Protein AF-A0A7Y5YBS0-F1 (afdb_monomer_lite)

Secondary structure (DSSP, 8-state):
---PPPEEE-GGGTSS-SSS--HHHHHHHHHHHHTSTTEEEEEEEPPTTSSSSSS-HHHHHHHHHTS-TT-EEEEE-HHHHHHHHHH-TT-STT-SSHHHHHHHHHHHHHHHHHHHHHHHHHTS--EEEEEEE----PPSS---GGGGGG----GGG---SS--------EEEEE-----------

pLDDT: mean 76.26, std 25.37, range [22.55, 97.44]

Foldseek 3Di:
DPDDQADEAAQVVVAPPPPHDDLVSRLVSVQVVLPPPRHQEYEFEQALVLARDDPDRVSVLVSVLVGDPSYAYEYEHVHVQVVVCVVPVQAFCLGPDPVNNVVLVVSVLSSVVNVVVSCVSNVHNRYAEYEREGNDDDPPDDDDPCSSVPDDPPCPPPDDPDDDDDDDDYDHHYDYDDDDPDDPDD

Structure (mmCIF, N/CA/C/O backbone):
data_AF-A0A7Y5YBS0-F1
#
_entry.id   AF-A0A7Y5YBS0-F1
#
loop_
_atom_site.group_PDB
_atom_site.id
_atom_site.type_symbol
_atom_site.label_atom_id
_atom_site.label_alt_id
_atom_site.label_comp_id
_atom_site.label_asym_id
_atom_site.label_entity_id
_atom_site.label_seq_id
_atom_site.pdbx_PDB_ins_code
_atom_site.Cartn_x
_atom_site.Cartn_y
_atom_site.Cartn_z
_atom_site.occupancy
_atom_site.B_iso_or_equiv
_atom_site.auth_seq_id
_atom_site.auth_comp_id
_atom_site.auth_asym_id
_atom_site.auth_atom_id
_atom_site.pdbx_PDB_model_num
ATOM 1 N N . MET A 1 1 ? -6.005 -15.453 29.477 1.00 38.38 1 MET A N 1
ATOM 2 C CA . MET A 1 1 ? -6.800 -15.257 28.245 1.00 38.38 1 MET A CA 1
ATOM 3 C C . MET A 1 1 ? -5.919 -15.681 27.086 1.00 38.38 1 MET A C 1
ATOM 5 O O . MET A 1 1 ? -4.887 -15.057 26.884 1.00 38.38 1 MET A O 1
ATOM 9 N N . SER A 1 2 ? -6.230 -16.797 26.425 1.00 42.12 2 SER A N 1
ATOM 10 C CA . SER A 1 2 ? -5.458 -17.237 25.257 1.00 42.12 2 SER A CA 1
ATOM 11 C C . SER A 1 2 ? -5.822 -16.304 24.103 1.00 42.12 2 SER A C 1
ATOM 13 O O . SER A 1 2 ? -6.972 -16.289 23.670 1.00 42.12 2 SER A O 1
ATOM 15 N N . GLY A 1 3 ? -4.899 -15.423 23.715 1.00 45.91 3 GLY A N 1
ATOM 16 C CA . GLY A 1 3 ? -5.127 -14.454 22.649 1.00 45.91 3 GLY A CA 1
ATOM 17 C C . GLY A 1 3 ? -5.212 -15.189 21.321 1.00 45.91 3 GLY A C 1
ATOM 18 O O . GLY A 1 3 ? -4.199 -15.693 20.841 1.00 45.91 3 GLY A O 1
ATOM 19 N N . SER A 1 4 ? -6.405 -15.284 20.730 1.00 56.03 4 SER A N 1
ATOM 20 C CA . SER A 1 4 ? -6.512 -15.741 19.346 1.00 56.03 4 SER A CA 1
ATOM 21 C C . SER A 1 4 ? -5.704 -14.789 18.468 1.00 56.03 4 SER A C 1
ATOM 23 O O . SER A 1 4 ? -5.875 -13.573 18.574 1.00 56.03 4 SER A O 1
ATOM 25 N N . ALA A 1 5 ? -4.836 -15.323 17.609 1.00 69.50 5 ALA A N 1
ATOM 26 C CA . ALA A 1 5 ? -4.151 -14.519 16.606 1.00 69.50 5 ALA A CA 1
ATOM 27 C C . ALA A 1 5 ? -5.207 -13.797 15.753 1.00 69.50 5 ALA A C 1
ATOM 29 O O . ALA A 1 5 ? -6.054 -14.447 15.141 1.00 69.50 5 ALA A O 1
ATOM 30 N N . GLY A 1 6 ? -5.209 -12.464 15.788 1.00 84.06 6 GLY A N 1
ATOM 31 C CA . GLY A 1 6 ? -6.180 -11.669 15.044 1.00 84.06 6 GLY A CA 1
ATOM 32 C C . GLY A 1 6 ? -5.934 -11.723 13.534 1.00 84.06 6 GLY A C 1
ATOM 33 O O . GLY A 1 6 ? -4.831 -12.023 13.068 1.00 84.06 6 GLY A O 1
ATOM 34 N N . LEU A 1 7 ? -6.991 -11.477 12.762 1.00 93.19 7 LEU A N 1
ATOM 35 C CA . LEU A 1 7 ? -6.984 -11.578 11.306 1.00 93.19 7 LEU A CA 1
ATOM 36 C C . LEU A 1 7 ? -6.451 -10.291 10.664 1.00 93.19 7 LEU A C 1
ATOM 38 O O . LEU A 1 7 ? -6.802 -9.186 11.080 1.00 93.19 7 LEU A O 1
ATOM 42 N N . ILE A 1 8 ? -5.653 -10.450 9.605 1.00 93.81 8 ILE A N 1
ATOM 43 C CA . ILE A 1 8 ? -5.294 -9.364 8.687 1.00 93.81 8 ILE A CA 1
ATOM 44 C C . ILE A 1 8 ? -6.221 -9.435 7.476 1.00 93.81 8 ILE A C 1
ATOM 46 O O . ILE A 1 8 ? -6.217 -10.429 6.747 1.00 93.81 8 ILE A O 1
ATOM 50 N N . LEU A 1 9 ? -7.012 -8.388 7.260 1.00 94.56 9 LEU A N 1
ATOM 51 C CA . LEU A 1 9 ? -7.979 -8.314 6.170 1.00 94.56 9 LEU A CA 1
ATOM 52 C C . LEU A 1 9 ? -7.391 -7.587 4.955 1.00 94.56 9 LEU A C 1
ATOM 54 O O . LEU A 1 9 ? -7.019 -6.421 5.054 1.00 94.56 9 LEU A O 1
ATOM 58 N N . GLY A 1 10 ? -7.376 -8.240 3.791 1.00 92.06 10 GLY A N 1
ATOM 59 C CA . G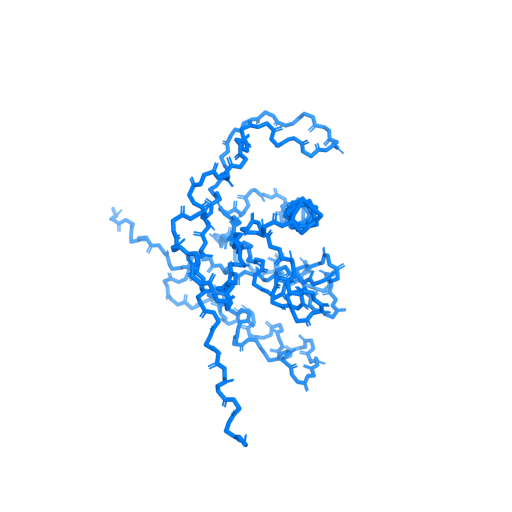LY A 1 10 ? -7.079 -7.613 2.496 1.00 92.06 10 GLY A CA 1
ATOM 60 C C . GLY A 1 10 ? -8.212 -6.719 2.007 1.00 92.06 10 GLY A C 1
ATOM 61 O O . GLY A 1 10 ? -8.917 -7.075 1.067 1.00 92.06 10 GLY A O 1
ATOM 62 N N . SER A 1 11 ? -8.408 -5.572 2.658 1.00 85.94 11 SER A N 1
ATOM 63 C CA . SER A 1 11 ? -9.553 -4.688 2.408 1.00 85.94 11 SER A CA 1
ATOM 64 C C . SER A 1 11 ? -9.502 -4.018 1.035 1.00 85.94 11 SER A C 1
ATOM 66 O O . SER A 1 11 ? -10.544 -3.795 0.426 1.00 85.94 11 SER A O 1
ATOM 68 N N . TYR A 1 12 ? -8.305 -3.754 0.504 1.00 86.44 12 TYR A N 1
ATOM 69 C CA . TYR A 1 12 ? -8.130 -2.995 -0.739 1.00 86.44 12 TYR A CA 1
ATOM 70 C C . TYR A 1 12 ? -8.765 -3.644 -1.974 1.00 86.44 12 TYR A C 1
ATOM 72 O O . TYR A 1 12 ? -9.186 -2.943 -2.886 1.00 86.44 12 TYR A O 1
ATOM 80 N N . ALA A 1 13 ? -8.846 -4.977 -2.011 1.00 84.88 13 ALA A N 1
ATOM 81 C CA . ALA A 1 13 ? -9.444 -5.705 -3.129 1.00 84.88 13 ALA A CA 1
ATOM 82 C C . ALA A 1 13 ? -10.978 -5.598 -3.151 1.00 84.88 13 ALA A C 1
ATOM 84 O O . ALA A 1 13 ? -11.591 -5.820 -4.191 1.00 84.88 13 ALA A O 1
ATOM 85 N N . ALA A 1 14 ? -11.586 -5.274 -2.007 1.00 85.50 14 ALA A N 1
ATOM 86 C CA . ALA A 1 14 ? -13.026 -5.109 -1.842 1.00 85.50 14 ALA A CA 1
ATOM 87 C C . ALA A 1 14 ? -13.444 -3.634 -1.689 1.00 85.50 14 ALA A C 1
ATOM 89 O O . ALA A 1 14 ? -14.631 -3.354 -1.537 1.00 85.50 14 ALA A O 1
ATOM 90 N N . ALA A 1 15 ? -12.489 -2.698 -1.723 1.00 86.44 15 ALA A N 1
ATOM 91 C CA . ALA A 1 15 ? -12.768 -1.277 -1.593 1.00 86.44 15 ALA A CA 1
ATOM 92 C C . ALA A 1 15 ? -13.558 -0.759 -2.812 1.00 86.44 15 ALA A C 1
ATOM 94 O O . ALA A 1 15 ? -13.234 -1.119 -3.951 1.00 86.44 15 ALA A O 1
ATOM 95 N N . PRO A 1 16 ? -14.562 0.115 -2.613 1.00 82.62 16 PRO A N 1
ATOM 96 C CA . PRO A 1 16 ? -15.375 0.688 -3.687 1.00 82.62 16 PRO A CA 1
ATOM 97 C C . PRO A 1 16 ? -14.629 1.807 -4.446 1.00 82.62 16 PRO A C 1
ATOM 99 O O . PRO A 1 16 ? -15.133 2.917 -4.583 1.00 82.62 16 PRO A O 1
ATOM 102 N N . ALA A 1 17 ? -13.416 1.516 -4.926 1.00 78.44 17 ALA A N 1
ATOM 103 C CA . ALA A 1 17 ? -12.519 2.460 -5.604 1.00 78.44 17 ALA A CA 1
ATOM 104 C C . ALA A 1 17 ? -11.947 1.913 -6.932 1.00 78.44 17 ALA A C 1
ATOM 106 O O . ALA A 1 17 ? -10.973 2.435 -7.488 1.00 78.44 17 ALA A O 1
ATOM 107 N N . LEU A 1 18 ? -12.508 0.810 -7.445 1.00 69.38 18 LEU A N 1
ATOM 108 C CA . LEU A 1 18 ? -12.013 0.166 -8.665 1.00 69.38 18 LEU A CA 1
ATOM 109 C C . LEU A 1 18 ? -12.408 0.950 -9.929 1.00 69.38 18 LEU A C 1
ATOM 111 O O . LEU A 1 18 ? -11.518 1.293 -10.712 1.00 69.38 18 LEU A O 1
ATOM 115 N N . ASP A 1 19 ? -13.688 1.321 -10.052 1.00 71.56 19 ASP A N 1
ATOM 116 C CA . ASP A 1 19 ? -14.296 1.917 -11.258 1.00 71.56 19 ASP A CA 1
ATOM 117 C C . ASP A 1 19 ? -14.811 3.354 -11.033 1.00 71.56 19 ASP A C 1
ATOM 119 O O . ASP A 1 19 ? -15.846 3.768 -11.552 1.00 71.56 19 ASP A O 1
ATOM 123 N N . GLY A 1 20 ? -14.086 4.124 -10.222 1.00 82.06 20 GLY A N 1
ATOM 124 C CA . GLY A 1 20 ? -14.457 5.476 -9.797 1.00 82.06 20 GLY A CA 1
ATOM 125 C C . GLY A 1 20 ? -14.148 5.671 -8.318 1.00 82.06 20 GLY A C 1
ATOM 126 O O . GLY A 1 20 ? -14.055 4.692 -7.583 1.00 82.06 20 GLY A O 1
ATOM 127 N N . TRP A 1 21 ? -13.949 6.917 -7.885 1.00 92.69 21 TRP A N 1
ATOM 128 C CA . TRP A 1 21 ? -13.606 7.220 -6.497 1.00 92.69 21 TRP A CA 1
ATOM 129 C C . TRP A 1 21 ? -14.685 8.075 -5.837 1.00 92.69 21 TRP A C 1
ATOM 131 O O . TRP A 1 21 ? -14.952 9.192 -6.276 1.00 92.69 21 TRP A O 1
ATOM 141 N N . ASN A 1 22 ? -15.302 7.524 -4.793 1.00 94.50 22 ASN A N 1
ATOM 142 C CA . ASN A 1 22 ? -16.201 8.223 -3.882 1.00 94.50 22 ASN A CA 1
ATOM 143 C C . ASN A 1 22 ? -15.563 8.180 -2.478 1.00 94.50 22 ASN A C 1
ATOM 145 O O . ASN A 1 22 ? -15.606 7.122 -1.838 1.00 94.50 22 ASN A O 1
ATOM 149 N N . PRO A 1 23 ? -14.946 9.285 -2.015 1.00 94.38 23 PRO A N 1
ATOM 150 C CA . PRO A 1 23 ? -14.216 9.318 -0.749 1.00 94.38 23 PRO A CA 1
ATOM 151 C C . PRO A 1 23 ? -15.078 8.950 0.463 1.00 94.38 23 PRO A C 1
ATOM 153 O O . PRO A 1 23 ? -14.606 8.260 1.367 1.00 94.38 23 PRO A O 1
ATOM 156 N N . GLU A 1 24 ? -16.345 9.363 0.496 1.00 94.75 24 GLU A N 1
ATOM 157 C CA . GLU A 1 24 ? -17.251 9.092 1.613 1.00 94.75 24 GLU A CA 1
ATOM 158 C C . GLU A 1 24 ? -17.614 7.604 1.697 1.00 94.75 24 GLU A C 1
ATOM 160 O O . GLU A 1 24 ? -17.578 7.007 2.778 1.00 94.75 24 GLU A O 1
ATOM 165 N N . ALA A 1 25 ? -17.928 6.985 0.557 1.00 94.69 25 ALA A N 1
ATOM 166 C CA . ALA A 1 25 ? -18.255 5.563 0.488 1.00 94.69 25 ALA A CA 1
ATOM 167 C C . ALA A 1 25 ? -17.046 4.684 0.843 1.00 94.69 25 ALA A C 1
ATOM 169 O O . ALA A 1 25 ? -17.187 3.684 1.553 1.00 94.69 25 ALA A O 1
ATOM 170 N N . GLU A 1 26 ? -15.850 5.059 0.383 1.00 95.38 26 GLU A N 1
ATOM 171 C CA . GLU A 1 26 ? -14.627 4.322 0.697 1.00 95.38 26 GLU A CA 1
ATOM 172 C C . GLU A 1 26 ? -14.207 4.495 2.162 1.00 95.38 26 GLU A C 1
ATOM 174 O O . GLU A 1 26 ? -13.820 3.514 2.800 1.00 95.38 26 GLU A O 1
ATOM 179 N N . ALA A 1 27 ? -14.361 5.695 2.733 1.00 95.88 27 ALA A N 1
ATOM 180 C CA . ALA A 1 27 ? -14.158 5.916 4.163 1.00 95.88 27 ALA A CA 1
ATOM 181 C C . ALA A 1 27 ? -15.101 5.027 4.986 1.00 95.88 27 ALA A C 1
ATOM 183 O O . ALA A 1 27 ? -14.646 4.285 5.859 1.00 95.88 27 ALA A O 1
ATOM 184 N N . ALA A 1 28 ? -16.401 5.026 4.670 1.00 96.00 28 ALA A N 1
ATOM 185 C CA . ALA A 1 28 ? -17.380 4.182 5.354 1.00 96.00 28 ALA A CA 1
ATOM 186 C C . ALA A 1 28 ? -17.010 2.689 5.276 1.00 96.00 28 ALA A C 1
ATOM 188 O O . ALA A 1 28 ? -17.058 1.986 6.289 1.00 96.00 28 ALA A O 1
ATOM 189 N N . PHE A 1 29 ? -16.577 2.216 4.102 1.00 96.06 29 PHE A N 1
ATOM 190 C CA . PHE A 1 29 ? -16.080 0.853 3.922 1.00 96.06 29 PHE A CA 1
ATOM 191 C C . PHE A 1 29 ? -14.851 0.562 4.794 1.00 96.06 29 PHE A C 1
ATOM 193 O O . PHE A 1 29 ? -14.834 -0.441 5.510 1.00 96.06 29 PHE A O 1
ATOM 200 N N . LEU A 1 30 ? -13.836 1.430 4.767 1.00 95.62 30 LEU A N 1
ATOM 201 C CA . LEU A 1 30 ? -12.590 1.238 5.511 1.00 95.62 30 LEU A CA 1
ATOM 202 C C . LEU A 1 30 ? -12.840 1.194 7.025 1.00 95.62 30 LEU A C 1
ATOM 204 O O . LEU A 1 30 ? -12.330 0.305 7.711 1.00 95.62 30 LEU A O 1
ATOM 208 N N . HIS A 1 31 ? -13.677 2.102 7.533 1.00 95.88 31 HIS A N 1
ATOM 209 C CA . HIS A 1 31 ? -14.086 2.149 8.940 1.00 95.88 31 HIS A CA 1
ATOM 210 C C . HIS A 1 31 ? -14.897 0.920 9.358 1.00 95.88 31 HIS A C 1
ATOM 212 O O . HIS A 1 31 ? -14.699 0.402 10.459 1.00 95.88 31 HIS A O 1
ATOM 218 N N . ALA A 1 32 ? -15.785 0.421 8.494 1.00 96.06 32 ALA A N 1
ATOM 219 C CA . ALA A 1 32 ? -16.534 -0.805 8.756 1.00 96.06 32 ALA A CA 1
ATOM 220 C C . ALA A 1 32 ? -15.612 -2.036 8.773 1.00 96.06 32 ALA A C 1
ATOM 222 O O . ALA A 1 32 ? -15.665 -2.832 9.711 1.00 96.06 32 ALA A O 1
ATOM 223 N N . ALA A 1 33 ? -14.719 -2.159 7.787 1.00 95.25 33 ALA A N 1
ATOM 224 C CA . ALA A 1 33 ? -13.748 -3.248 7.682 1.00 95.25 33 ALA A CA 1
ATOM 225 C C . ALA A 1 33 ? -12.823 -3.320 8.910 1.00 95.25 33 ALA A C 1
ATOM 227 O O . ALA A 1 33 ? -12.584 -4.397 9.454 1.00 95.25 33 ALA A O 1
ATOM 228 N N . ALA A 1 34 ? -12.365 -2.161 9.387 1.00 95.19 34 ALA A N 1
ATOM 229 C CA . ALA A 1 34 ? -11.549 -1.997 10.588 1.00 95.19 34 ALA A CA 1
ATOM 230 C C . ALA A 1 34 ? -12.235 -2.442 11.894 1.00 95.19 34 ALA A C 1
ATOM 232 O O . ALA A 1 34 ? -11.553 -2.697 12.885 1.00 95.19 34 ALA A O 1
ATOM 233 N N . ARG A 1 35 ? -13.571 -2.511 11.918 1.00 94.69 35 ARG A N 1
ATOM 234 C CA . ARG A 1 35 ? -14.375 -2.851 13.106 1.00 94.69 35 ARG A CA 1
ATOM 235 C C . ARG A 1 35 ? -14.953 -4.266 13.062 1.00 94.69 35 ARG A C 1
ATOM 237 O O . ARG A 1 35 ? -15.685 -4.645 13.976 1.00 94.69 35 ARG A O 1
ATOM 244 N N . LEU A 1 36 ? -14.651 -5.044 12.021 1.00 94.62 36 LEU A N 1
ATOM 245 C CA . LEU A 1 36 ? -15.126 -6.420 11.911 1.00 94.62 36 LEU A CA 1
ATOM 246 C C . LEU A 1 36 ? -14.592 -7.280 13.075 1.00 94.62 36 LEU A C 1
ATOM 248 O O . LEU A 1 36 ? -13.402 -7.210 13.394 1.00 94.62 36 LEU A O 1
ATOM 252 N N . PRO A 1 37 ? -15.434 -8.125 13.703 1.00 93.56 37 PRO A N 1
ATOM 253 C CA . PRO A 1 37 ? -14.999 -8.987 14.798 1.00 93.56 37 PRO A CA 1
ATOM 254 C C . PRO A 1 37 ? -13.814 -9.875 14.404 1.00 93.56 37 PRO A C 1
ATOM 256 O O . PRO A 1 37 ? -13.841 -10.555 13.380 1.00 93.56 37 PRO A O 1
ATOM 259 N N . GLY A 1 38 ? -12.770 -9.880 15.235 1.00 92.19 38 GLY A N 1
ATOM 260 C CA . GLY A 1 38 ? -11.566 -10.687 15.020 1.00 92.19 38 GLY A CA 1
ATOM 261 C C . GLY A 1 38 ? -10.544 -10.089 14.047 1.00 92.19 38 GLY A C 1
ATOM 262 O O . GLY A 1 38 ? -9.446 -10.637 13.939 1.00 92.19 38 GLY A O 1
ATOM 263 N N . VAL A 1 39 ? -10.846 -8.969 13.380 1.00 94.50 39 VAL A N 1
ATOM 264 C CA . VAL A 1 39 ? -9.854 -8.223 12.592 1.00 94.50 39 VAL A CA 1
ATOM 265 C C . VAL A 1 39 ? -8.931 -7.457 13.536 1.00 94.50 39 VAL A C 1
ATOM 267 O O . VAL A 1 39 ? -9.379 -6.674 14.365 1.00 94.50 39 VAL A O 1
ATOM 270 N N . SER A 1 40 ? -7.625 -7.684 13.401 1.00 95.44 40 SER A N 1
ATOM 271 C CA . SER A 1 40 ? -6.576 -6.959 14.132 1.00 95.44 40 SER A CA 1
ATOM 272 C C . SER A 1 40 ? -5.627 -6.205 13.204 1.00 95.44 40 SER A C 1
ATOM 274 O O . SER A 1 40 ? -4.648 -5.606 13.658 1.00 95.44 40 SER A O 1
ATOM 276 N N . GLY A 1 41 ? -5.876 -6.236 11.897 1.00 95.38 41 GLY A N 1
ATOM 277 C CA . GLY A 1 41 ? -5.126 -5.435 10.952 1.00 95.38 41 GLY A CA 1
ATOM 278 C C . GLY A 1 41 ? -5.668 -5.460 9.536 1.00 95.38 41 GLY A C 1
ATOM 279 O O . GLY A 1 41 ? -6.534 -6.263 9.190 1.00 95.38 41 GLY A O 1
ATOM 280 N N . LEU A 1 42 ? -5.134 -4.565 8.715 1.00 95.88 42 LEU A N 1
ATOM 281 C CA . LEU A 1 42 ? -5.526 -4.380 7.323 1.00 95.88 42 LEU A CA 1
ATOM 282 C C . LEU A 1 42 ? -4.309 -4.553 6.410 1.00 95.88 42 LEU A C 1
ATOM 284 O O . LEU A 1 42 ? -3.242 -3.994 6.668 1.00 95.88 42 LEU A O 1
ATOM 288 N N . GLU A 1 43 ? -4.460 -5.306 5.326 1.00 95.44 43 GLU A N 1
ATOM 289 C CA . GLU A 1 43 ? -3.516 -5.259 4.213 1.00 95.44 43 GLU A CA 1
ATOM 290 C C . GLU A 1 43 ? -3.912 -4.115 3.270 1.00 95.44 43 GLU A C 1
ATOM 292 O O . GLU A 1 43 ? -5.032 -4.072 2.757 1.00 95.44 43 GLU A O 1
ATOM 297 N N . VAL A 1 44 ? -2.979 -3.186 3.058 1.00 95.19 44 VAL A N 1
ATOM 298 C CA . VAL A 1 44 ? -3.180 -1.935 2.321 1.00 95.19 44 VAL A CA 1
ATOM 299 C C . VAL A 1 44 ? -2.242 -1.874 1.109 1.00 95.19 44 VAL A C 1
ATOM 301 O O . VAL A 1 44 ? -1.107 -2.358 1.173 1.00 95.19 44 VAL A O 1
ATOM 304 N N . PRO A 1 45 ? -2.696 -1.320 -0.021 1.00 95.44 45 PRO A N 1
ATOM 305 C CA . PRO A 1 45 ? -1.986 -1.404 -1.288 1.00 95.44 45 PRO A CA 1
ATOM 306 C C . PRO A 1 45 ? -0.900 -0.333 -1.406 1.00 95.44 45 PRO A C 1
ATOM 308 O O . PRO A 1 45 ? -1.084 0.802 -0.993 1.00 95.44 45 PRO A O 1
ATOM 311 N N . PHE A 1 46 ? 0.210 -0.667 -2.054 1.00 97.19 46 PHE A N 1
ATOM 312 C CA . PHE A 1 46 ? 1.141 0.305 -2.618 1.00 97.19 46 PHE A CA 1
ATOM 313 C C . PHE A 1 46 ? 0.908 0.410 -4.129 1.00 97.19 46 PHE A C 1
ATOM 315 O O . PHE A 1 46 ? 0.941 -0.600 -4.843 1.00 97.19 46 PHE A O 1
ATOM 322 N N . TYR A 1 47 ? 0.668 1.629 -4.612 1.00 96.06 47 TYR A N 1
ATOM 323 C CA . TYR A 1 47 ? 0.297 1.895 -6.002 1.00 96.06 47 TYR A CA 1
ATOM 324 C C . TYR A 1 47 ? 1.468 2.409 -6.860 1.00 96.06 47 TYR A C 1
ATOM 326 O O . TYR A 1 47 ? 2.468 2.908 -6.333 1.00 96.06 47 TYR A O 1
ATOM 334 N N . PRO A 1 48 ? 1.342 2.361 -8.205 1.00 95.50 48 PRO A N 1
ATOM 335 C CA . PRO A 1 48 ? 2.323 2.930 -9.136 1.00 95.50 48 PRO A CA 1
ATOM 336 C C . PRO A 1 48 ? 2.694 4.390 -8.865 1.00 95.50 48 PRO A C 1
ATOM 338 O O . PRO A 1 48 ? 3.846 4.772 -9.083 1.00 95.50 48 PRO A O 1
ATOM 341 N N . THR A 1 49 ? 1.754 5.167 -8.321 1.00 95.12 49 THR A N 1
ATOM 342 C CA . THR A 1 49 ? 1.925 6.566 -7.896 1.00 95.12 49 THR A CA 1
ATOM 343 C C . THR A 1 49 ? 2.982 6.742 -6.803 1.00 95.12 49 THR A C 1
ATOM 345 O O . THR A 1 49 ? 3.492 7.840 -6.618 1.00 95.12 49 THR A O 1
ATOM 348 N N . GLY A 1 50 ? 3.355 5.670 -6.093 1.00 96.56 50 GLY A N 1
ATOM 349 C CA . GLY A 1 50 ? 4.246 5.741 -4.934 1.00 96.56 50 GLY A CA 1
ATOM 350 C C . GLY A 1 50 ? 3.518 6.000 -3.613 1.00 96.56 50 GLY A C 1
ATOM 351 O O . GLY A 1 50 ? 4.174 6.183 -2.592 1.00 96.56 50 GLY A O 1
ATOM 352 N N . GLN A 1 51 ? 2.184 5.998 -3.621 1.00 96.69 51 GLN A N 1
ATOM 353 C CA . GLN A 1 51 ? 1.348 6.237 -2.447 1.00 96.69 51 GLN A CA 1
ATOM 354 C C . GLN A 1 51 ? 0.569 4.977 -2.039 1.00 96.69 51 GLN A C 1
ATOM 356 O O . GLN A 1 51 ? 0.488 3.999 -2.790 1.00 96.69 51 GLN A O 1
ATOM 361 N N . LEU A 1 52 ? -0.008 5.007 -0.832 1.00 96.25 52 LEU A N 1
ATOM 362 C CA . LEU A 1 52 ? -0.818 3.910 -0.281 1.00 96.25 52 LEU A CA 1
ATOM 363 C C . LEU A 1 52 ? -2.275 3.909 -0.766 1.00 96.25 52 LEU A C 1
ATOM 365 O O . LEU A 1 52 ? -3.079 3.074 -0.360 1.00 96.25 52 LEU A O 1
ATOM 369 N N . HIS A 1 53 ? -2.618 4.846 -1.643 1.00 95.44 53 HIS A N 1
ATOM 370 C CA . HIS A 1 53 ? -3.943 4.969 -2.215 1.00 95.44 53 HIS A CA 1
ATOM 371 C C . HIS A 1 53 ? -3.858 5.421 -3.677 1.00 95.44 53 HIS A C 1
ATOM 373 O O . HIS A 1 53 ? -2.887 6.063 -4.085 1.00 95.44 53 HIS A O 1
ATOM 379 N N . LYS A 1 54 ? -4.834 4.998 -4.487 1.00 91.81 54 LYS A N 1
ATOM 380 C CA . LYS A 1 54 ? -4.792 5.114 -5.954 1.00 91.81 54 LYS A CA 1
ATOM 381 C C . LYS A 1 54 ? -4.995 6.551 -6.423 1.00 91.81 54 LYS A C 1
ATOM 383 O O . LYS A 1 54 ? -4.390 6.946 -7.416 1.00 91.81 54 LYS A O 1
ATOM 388 N N . TYR A 1 55 ? -5.852 7.290 -5.724 1.00 93.50 55 TYR A N 1
ATOM 389 C CA . TYR A 1 55 ? -6.289 8.628 -6.123 1.00 93.50 55 TYR A CA 1
ATOM 390 C C . TYR A 1 55 ? -5.672 9.728 -5.263 1.00 93.50 55 TYR A C 1
ATOM 392 O O . TYR A 1 55 ? -5.273 10.761 -5.786 1.00 93.50 55 TYR A O 1
ATOM 400 N N . ASP A 1 56 ? -5.568 9.485 -3.958 1.00 95.31 56 ASP A N 1
ATOM 401 C CA . ASP A 1 56 ? -5.122 10.476 -2.981 1.00 95.31 56 ASP A CA 1
ATOM 402 C C . ASP A 1 56 ? -4.505 9.785 -1.760 1.00 95.31 56 ASP A C 1
ATOM 404 O O . ASP A 1 56 ? -5.204 9.143 -0.969 1.00 95.31 56 ASP A O 1
ATOM 408 N N . GLY A 1 57 ? -3.181 9.882 -1.638 1.00 95.19 57 GLY A N 1
ATOM 409 C CA . GLY A 1 57 ? -2.442 9.327 -0.508 1.00 95.19 57 GLY A CA 1
ATOM 410 C C . GLY A 1 57 ? -2.694 10.047 0.816 1.00 95.19 57 GLY A C 1
ATOM 411 O O . GLY A 1 57 ? -2.688 9.386 1.855 1.00 95.19 57 GLY A O 1
ATOM 412 N N . ASP A 1 58 ? -2.938 11.356 0.797 1.00 96.62 58 ASP A N 1
ATOM 413 C CA . ASP A 1 58 ? -3.109 12.151 2.016 1.00 96.62 58 ASP A CA 1
ATOM 414 C C . ASP A 1 58 ? -4.481 11.894 2.636 1.00 96.62 58 ASP A C 1
ATOM 416 O O . ASP A 1 58 ? -4.573 11.681 3.849 1.00 96.62 58 ASP A O 1
ATOM 420 N N . TRP A 1 59 ? -5.523 11.789 1.804 1.00 97.06 59 TRP A N 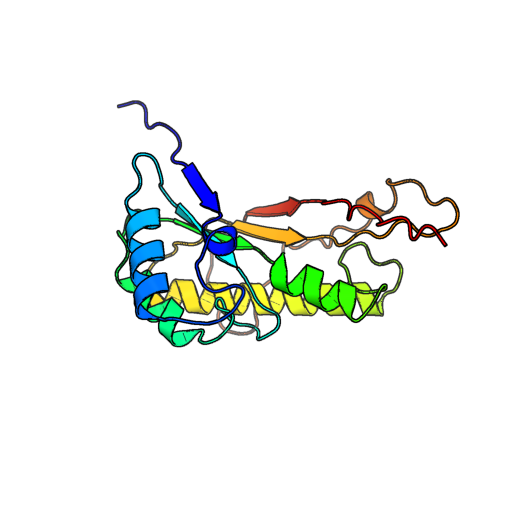1
ATOM 421 C CA . TRP A 1 59 ? -6.842 11.327 2.242 1.00 97.06 59 TRP A CA 1
ATOM 422 C C . TRP A 1 59 ? -6.748 9.981 2.970 1.00 97.06 59 TRP A C 1
ATOM 424 O O . TRP A 1 59 ? -7.304 9.818 4.056 1.00 97.06 59 TRP A O 1
ATOM 434 N N . PHE A 1 60 ? -6.001 9.022 2.416 1.00 96.69 60 PHE A N 1
ATOM 435 C CA . PHE A 1 60 ? -5.859 7.706 3.036 1.00 96.69 60 PHE A CA 1
ATOM 436 C C . PHE A 1 60 ? -5.132 7.780 4.381 1.00 96.69 60 PHE A C 1
ATOM 438 O O . PHE A 1 60 ? -5.559 7.140 5.344 1.00 96.69 60 PHE A O 1
ATOM 445 N N . LEU A 1 61 ? -4.061 8.579 4.467 1.00 97.19 61 LEU A N 1
ATOM 446 C CA . LEU A 1 61 ? -3.348 8.811 5.724 1.00 97.19 61 LEU A CA 1
ATOM 447 C C . LEU A 1 61 ? -4.241 9.473 6.782 1.00 97.19 61 LEU A C 1
ATOM 449 O O . LEU A 1 61 ? -4.093 9.175 7.966 1.00 97.19 61 LEU A O 1
ATOM 453 N N . GLU A 1 62 ? -5.178 10.326 6.375 1.00 97.44 62 GLU A N 1
ATOM 454 C CA . GLU A 1 62 ? -6.179 10.880 7.284 1.00 97.44 62 GLU A CA 1
ATOM 455 C C . GLU A 1 62 ? -7.168 9.812 7.763 1.00 97.44 62 GLU A C 1
ATOM 457 O O . GLU A 1 62 ? -7.405 9.692 8.964 1.00 97.44 62 GLU A O 1
ATOM 462 N N . GLN A 1 63 ? -7.675 8.958 6.868 1.00 96.50 63 GLN A N 1
ATOM 463 C CA . GLN A 1 63 ? -8.604 7.900 7.273 1.00 96.50 63 GLN A CA 1
ATOM 464 C C . GLN A 1 63 ? -7.974 6.907 8.256 1.00 96.50 63 GLN A C 1
ATOM 466 O O . GLN A 1 63 ? -8.596 6.559 9.259 1.00 96.50 63 GLN A O 1
ATOM 471 N N . VAL A 1 64 ? -6.730 6.470 8.021 1.00 95.62 64 VAL A N 1
ATOM 472 C CA . VAL A 1 64 ? -6.065 5.493 8.907 1.00 95.62 64 VAL A CA 1
ATOM 473 C C . VAL A 1 64 ? -5.808 6.028 10.317 1.00 95.62 64 VAL A C 1
ATOM 475 O O . VAL A 1 64 ? -5.780 5.227 11.250 1.00 95.62 64 VAL A O 1
ATOM 478 N N . ARG A 1 65 ? -5.660 7.350 10.499 1.00 96.75 65 ARG A N 1
ATOM 479 C CA . ARG A 1 65 ? -5.539 7.979 11.831 1.00 96.75 65 ARG A CA 1
ATOM 480 C C . ARG A 1 65 ? -6.810 7.866 12.661 1.00 96.75 65 ARG A C 1
ATOM 482 O O . ARG A 1 65 ? -6.739 7.907 13.883 1.00 96.75 65 ARG A O 1
ATOM 489 N N . GLN A 1 66 ? -7.957 7.738 12.006 1.00 96.44 66 GLN A N 1
ATOM 490 C CA . GLN A 1 66 ? -9.260 7.652 12.660 1.00 96.44 66 GLN A CA 1
ATOM 491 C C . GLN A 1 66 ? -9.666 6.199 12.970 1.00 96.44 66 GLN A C 1
ATOM 493 O O . GLN A 1 66 ? -10.716 5.959 13.571 1.00 96.44 66 GLN A 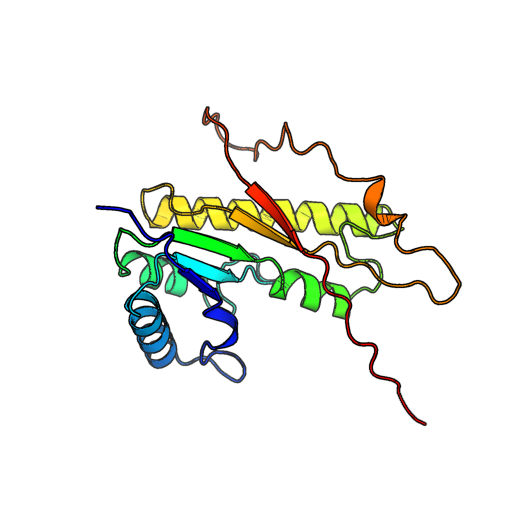O 1
ATOM 498 N N . LEU A 1 67 ? -8.859 5.217 12.551 1.00 96.06 67 LEU A N 1
ATOM 499 C CA . LEU A 1 67 ? -9.102 3.800 12.813 1.00 96.06 67 LEU A CA 1
ATOM 500 C C . LEU A 1 67 ? -8.660 3.403 14.235 1.00 96.06 67 LEU A C 1
ATOM 502 O O . LEU A 1 67 ? -7.807 4.063 14.822 1.00 96.06 67 LEU A O 1
ATOM 506 N N . PRO A 1 68 ? -9.187 2.298 14.799 1.00 95.00 68 PRO A N 1
ATOM 507 C CA . PRO A 1 68 ? -8.796 1.836 16.129 1.00 95.00 68 PRO A CA 1
ATOM 508 C C . PRO A 1 68 ? -7.281 1.623 16.308 1.00 95.00 68 PRO A C 1
ATOM 510 O O . PRO A 1 68 ? -6.638 0.938 15.511 1.00 95.00 68 PRO A O 1
ATOM 513 N N . ASP A 1 69 ? -6.728 2.103 17.426 1.00 92.44 69 ASP A N 1
ATOM 514 C CA . ASP A 1 69 ? -5.281 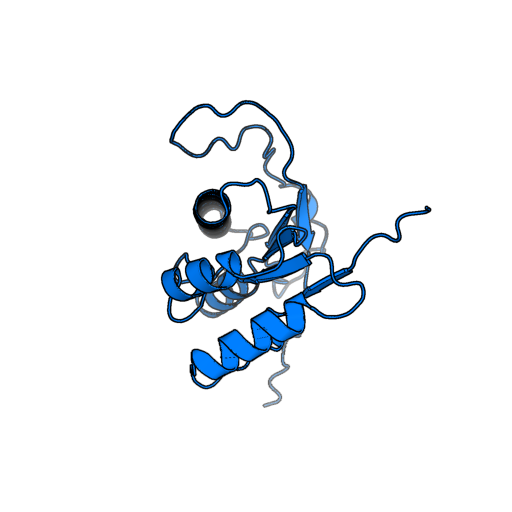2.070 17.717 1.00 92.44 69 ASP A CA 1
ATOM 515 C C . ASP A 1 69 ? -4.660 0.669 17.772 1.00 92.44 69 ASP A C 1
ATOM 517 O O . ASP A 1 69 ? -3.458 0.504 17.557 1.00 92.44 69 ASP A O 1
ATOM 521 N N . HIS A 1 70 ? -5.465 -0.357 18.050 1.00 90.19 70 HIS A N 1
ATOM 522 C CA . HIS A 1 70 ? -4.995 -1.740 18.092 1.00 90.19 70 HIS A CA 1
ATOM 523 C C . HIS A 1 70 ? -4.728 -2.323 16.698 1.00 90.19 70 HIS A C 1
ATOM 525 O O . HIS A 1 70 ? -4.080 -3.367 16.598 1.00 90.19 70 HIS A O 1
ATOM 531 N N . LEU A 1 71 ? -5.215 -1.684 15.626 1.00 94.75 71 LEU A N 1
ATOM 532 C CA . LEU A 1 71 ? -5.020 -2.198 14.277 1.00 94.75 71 LEU A CA 1
ATOM 533 C C . LEU A 1 71 ? -3.560 -2.127 13.856 1.00 94.75 71 LEU A C 1
ATOM 535 O O . LEU A 1 71 ? -2.830 -1.164 14.110 1.00 94.75 71 LEU A O 1
ATOM 539 N N . THR A 1 72 ? -3.159 -3.165 13.148 1.00 94.81 72 THR A N 1
ATOM 540 C CA . THR A 1 72 ? -1.868 -3.271 12.487 1.00 94.81 72 THR A CA 1
ATOM 541 C C . THR A 1 72 ? -2.037 -3.250 10.974 1.00 94.81 72 THR A C 1
ATOM 543 O O . THR A 1 72 ? -3.138 -3.425 10.458 1.00 94.81 72 THR A O 1
ATOM 546 N N . PHE A 1 73 ? -0.954 -3.023 10.240 1.00 95.44 73 PHE A N 1
ATOM 547 C CA . PHE A 1 73 ? -0.997 -2.928 8.788 1.00 95.44 73 PHE A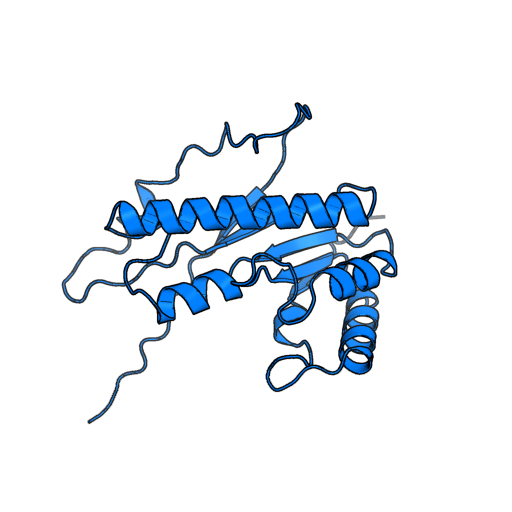 CA 1
ATOM 548 C C . PHE A 1 73 ? 0.012 -3.860 8.134 1.00 95.44 73 PHE A C 1
ATOM 550 O O . PHE A 1 73 ? 1.114 -4.084 8.643 1.00 95.44 73 PHE A O 1
ATOM 557 N N . VAL A 1 74 ? -0.355 -4.363 6.965 1.00 95.69 74 VAL A N 1
ATOM 558 C CA . VAL A 1 74 ? 0.554 -5.028 6.035 1.00 95.69 74 VAL A CA 1
ATOM 559 C C . VAL A 1 74 ? 0.514 -4.254 4.730 1.00 95.69 74 VAL A C 1
ATOM 561 O O . VAL A 1 74 ? -0.559 -4.026 4.190 1.00 95.69 74 VAL A O 1
ATOM 564 N N . VAL A 1 75 ? 1.662 -3.828 4.212 1.00 96.12 75 VAL A N 1
ATOM 565 C CA . VAL A 1 75 ? 1.697 -3.129 2.919 1.00 96.12 75 VAL A CA 1
ATOM 566 C C . VAL A 1 75 ? 1.942 -4.137 1.810 1.00 96.12 75 VAL A C 1
ATOM 568 O O . VAL A 1 75 ? 2.879 -4.925 1.895 1.00 96.12 75 VAL A O 1
ATOM 571 N N . THR A 1 76 ? 1.129 -4.114 0.759 1.00 95.25 76 THR A N 1
ATOM 572 C CA . THR A 1 76 ? 1.227 -5.061 -0.355 1.00 95.25 76 THR A CA 1
ATOM 573 C C . THR A 1 76 ? 1.600 -4.377 -1.657 1.00 95.25 76 THR A C 1
ATOM 575 O O . THR A 1 76 ? 1.016 -3.360 -2.023 1.00 95.25 76 THR A O 1
ATOM 578 N N . THR A 1 77 ? 2.573 -4.926 -2.387 1.00 95.75 77 THR A N 1
ATOM 579 C CA . THR A 1 77 ? 3.011 -4.354 -3.672 1.00 95.75 77 THR A CA 1
ATOM 580 C C . THR A 1 77 ? 2.270 -4.929 -4.876 1.00 95.75 77 THR A C 1
ATOM 582 O O . THR A 1 77 ? 2.708 -4.681 -6.000 1.00 95.75 77 THR A O 1
ATOM 585 N N . VAL A 1 78 ? 1.180 -5.696 -4.688 1.00 92.69 78 VAL A N 1
ATOM 586 C CA . VAL A 1 78 ? 0.406 -6.288 -5.802 1.00 92.69 78 VAL A CA 1
ATOM 587 C C . VAL A 1 78 ? 0.047 -5.246 -6.857 1.00 92.69 78 VAL A C 1
ATOM 589 O O . VAL A 1 78 ? 0.398 -5.477 -8.015 1.00 92.69 78 VAL A O 1
ATOM 592 N N . PRO A 1 79 ? -0.587 -4.102 -6.520 1.00 93.44 79 PRO A N 1
ATOM 593 C CA . PRO A 1 79 ? -1.064 -3.189 -7.556 1.00 93.44 79 PRO A CA 1
ATOM 594 C C . PRO A 1 79 ? 0.079 -2.545 -8.349 1.00 93.44 79 PRO A C 1
ATOM 596 O O . PRO A 1 79 ? 0.024 -2.511 -9.577 1.00 93.44 79 PRO A O 1
ATOM 599 N N . ASP A 1 80 ? 1.149 -2.102 -7.673 1.00 95.56 80 ASP A N 1
ATOM 600 C CA . ASP A 1 80 ? 2.362 -1.598 -8.337 1.00 95.56 80 ASP A CA 1
ATOM 601 C C . ASP A 1 80 ? 3.017 -2.664 -9.226 1.00 95.56 80 ASP A C 1
ATOM 603 O O . ASP A 1 80 ? 3.367 -2.388 -10.374 1.00 95.56 80 ASP A O 1
ATOM 607 N N . THR A 1 81 ? 3.140 -3.893 -8.722 1.00 92.12 81 THR A N 1
ATOM 608 C CA . THR A 1 81 ? 3.810 -4.985 -9.441 1.00 92.12 81 THR A CA 1
ATOM 609 C C . THR A 1 81 ? 3.038 -5.373 -10.695 1.00 92.12 81 THR A C 1
ATOM 611 O O . THR A 1 81 ? 3.630 -5.436 -11.770 1.00 92.12 81 THR A O 1
ATOM 614 N N . MET A 1 82 ? 1.725 -5.583 -10.578 1.00 89.56 82 MET A N 1
ATOM 615 C CA . MET A 1 82 ? 0.872 -5.970 -11.704 1.00 89.56 82 MET A CA 1
ATOM 616 C C . MET A 1 82 ? 0.843 -4.882 -12.783 1.00 89.56 82 MET A C 1
ATOM 618 O O . MET A 1 82 ? 1.103 -5.177 -13.946 1.00 89.56 82 MET A O 1
ATOM 622 N N . SER A 1 83 ? 0.655 -3.614 -12.398 1.00 92.19 83 SER A N 1
ATOM 623 C CA . SER A 1 83 ? 0.657 -2.491 -13.347 1.00 92.19 83 SER A CA 1
ATOM 624 C C . SER A 1 83 ? 1.978 -2.371 -14.116 1.00 92.19 83 SER A C 1
ATOM 626 O O . SER A 1 83 ? 1.986 -2.121 -15.322 1.00 92.19 83 SER A O 1
ATOM 628 N N . ARG A 1 84 ? 3.116 -2.584 -13.447 1.00 93.00 84 ARG A N 1
ATOM 629 C CA . ARG A 1 84 ? 4.435 -2.529 -14.093 1.00 93.00 84 ARG A CA 1
ATOM 630 C C . ARG A 1 84 ? 4.706 -3.732 -14.980 1.00 93.00 84 ARG A C 1
ATOM 632 O O . ARG A 1 84 ? 5.310 -3.568 -16.036 1.00 93.00 84 ARG A O 1
ATOM 639 N N . GLN A 1 85 ? 4.248 -4.914 -14.577 1.00 86.81 85 GLN A N 1
ATOM 640 C CA . GLN A 1 85 ? 4.318 -6.101 -15.420 1.00 86.81 85 GLN A CA 1
ATOM 641 C C . GLN A 1 85 ? 3.492 -5.942 -16.701 1.00 86.81 85 GLN A C 1
ATOM 643 O O . GLN A 1 85 ? 3.915 -6.437 -17.745 1.00 86.81 85 GLN A O 1
ATOM 648 N N . ASP A 1 86 ? 2.350 -5.258 -16.649 1.00 86.00 86 ASP A N 1
ATOM 649 C CA . ASP A 1 86 ? 1.548 -4.983 -17.846 1.00 86.00 86 ASP A CA 1
ATOM 650 C C . ASP A 1 86 ? 2.291 -4.067 -18.833 1.00 86.00 86 ASP A C 1
ATOM 652 O O . ASP A 1 86 ? 2.212 -4.274 -20.043 1.00 86.00 86 ASP A O 1
ATOM 656 N N . GLY A 1 87 ? 3.077 -3.108 -18.328 1.00 85.31 87 GLY A N 1
ATOM 657 C CA . GLY A 1 87 ? 3.905 -2.215 -19.149 1.00 85.31 87 GLY A CA 1
ATOM 658 C C . GLY A 1 87 ? 5.258 -2.794 -19.591 1.00 85.31 87 GLY A C 1
ATOM 659 O O . GLY A 1 87 ? 5.833 -2.325 -20.571 1.00 85.31 87 GLY A O 1
ATOM 660 N N . SER A 1 88 ? 5.796 -3.793 -18.885 1.00 85.81 88 SER A N 1
ATOM 661 C CA . SER A 1 88 ? 7.088 -4.415 -19.197 1.00 85.81 88 SER A CA 1
ATOM 662 C C . SER A 1 88 ? 7.148 -5.866 -18.720 1.00 85.81 88 SER A C 1
ATOM 664 O O . SER A 1 88 ? 7.113 -6.152 -17.522 1.00 85.81 88 SER A O 1
ATOM 666 N N . ALA A 1 89 ? 7.326 -6.796 -19.662 1.00 82.62 89 ALA A N 1
ATOM 667 C CA . ALA A 1 89 ? 7.468 -8.221 -19.357 1.00 82.62 89 ALA A CA 1
ATOM 668 C C . ALA A 1 89 ? 8.743 -8.554 -18.560 1.00 82.62 89 ALA A C 1
ATOM 670 O O . ALA A 1 89 ? 8.789 -9.592 -17.899 1.00 82.62 89 ALA A O 1
ATOM 671 N N . ASP A 1 90 ? 9.737 -7.664 -18.588 1.00 87.56 90 ASP A N 1
ATOM 672 C CA . ASP A 1 90 ? 11.004 -7.818 -17.879 1.00 87.56 90 ASP A CA 1
ATOM 673 C C . ASP A 1 90 ? 10.949 -7.309 -16.435 1.00 87.56 90 ASP A C 1
ATOM 675 O O . ASP A 1 90 ? 11.916 -7.482 -15.697 1.00 87.56 90 ASP A O 1
ATOM 679 N N . PHE A 1 91 ? 9.862 -6.676 -15.989 1.00 90.31 91 PHE A N 1
ATOM 680 C CA . PHE A 1 91 ? 9.771 -6.172 -14.621 1.00 90.31 91 PHE A CA 1
ATOM 681 C C . PHE A 1 91 ? 9.570 -7.305 -13.600 1.00 90.31 91 PHE A C 1
ATOM 683 O O . PHE A 1 91 ? 8.630 -8.094 -13.707 1.00 90.31 91 PHE A O 1
ATOM 690 N N . GLY A 1 92 ? 10.407 -7.341 -12.557 1.00 88.50 92 GLY A N 1
ATOM 691 C CA . GLY A 1 92 ? 10.211 -8.222 -11.404 1.00 88.50 92 GLY A CA 1
ATOM 692 C C . GLY A 1 92 ? 11.494 -8.532 -10.636 1.00 88.50 92 GLY A C 1
ATOM 693 O O . GLY A 1 92 ? 12.593 -8.498 -11.189 1.00 88.50 92 GLY A O 1
ATOM 694 N N . LEU A 1 93 ? 11.368 -8.888 -9.352 1.00 87.69 93 LEU A N 1
ATOM 695 C CA . LEU A 1 93 ? 12.514 -9.344 -8.547 1.00 87.69 93 LEU A CA 1
ATOM 696 C C . LEU A 1 93 ? 13.094 -10.659 -9.088 1.00 87.69 93 LEU A C 1
ATOM 698 O O . LEU A 1 93 ? 14.298 -10.883 -8.998 1.00 87.69 93 LEU A O 1
ATOM 702 N N . ALA A 1 94 ? 12.245 -11.502 -9.683 1.00 86.19 94 ALA A N 1
ATOM 703 C CA . ALA A 1 94 ? 12.636 -12.733 -10.362 1.00 86.19 94 ALA A CA 1
ATOM 704 C C . ALA A 1 94 ? 12.963 -12.529 -11.856 1.00 86.19 94 ALA A C 1
ATOM 706 O O . ALA A 1 94 ? 13.073 -13.509 -12.591 1.00 86.19 94 ALA A O 1
ATOM 707 N N . SER A 1 95 ? 13.103 -11.281 -12.322 1.00 85.56 95 SER A N 1
ATOM 708 C CA . SER A 1 95 ? 13.447 -10.998 -13.716 1.00 85.56 95 SER A CA 1
ATOM 709 C C . SER A 1 95 ? 14.806 -11.581 -14.101 1.00 85.56 95 SER A C 1
ATOM 711 O O . SER A 1 95 ? 15.758 -11.566 -13.312 1.00 85.56 95 SER A O 1
ATOM 713 N N . LEU A 1 96 ? 14.914 -12.053 -15.346 1.00 84.38 96 LEU A N 1
ATOM 714 C CA . LEU A 1 96 ? 16.174 -12.514 -15.929 1.00 84.38 96 LEU A CA 1
ATOM 715 C C . LEU A 1 96 ? 17.099 -11.341 -16.279 1.00 84.38 96 LEU A C 1
ATOM 717 O O . LEU A 1 96 ? 18.323 -11.488 -16.221 1.00 84.38 96 LEU A O 1
ATOM 721 N N . THR A 1 97 ? 16.549 -10.152 -16.535 1.00 88.19 97 THR A N 1
ATOM 722 C CA . THR A 1 97 ? 17.339 -8.965 -16.872 1.00 88.19 97 THR A CA 1
ATOM 723 C C . THR A 1 97 ? 17.771 -8.212 -15.612 1.00 88.19 97 THR A C 1
ATOM 725 O O . THR A 1 97 ? 17.043 -8.105 -14.622 1.00 88.19 97 THR A O 1
ATOM 728 N N . SER A 1 98 ? 18.993 -7.676 -15.626 1.00 90.00 98 SER A N 1
ATOM 729 C CA . SER A 1 98 ? 19.497 -6.832 -14.534 1.00 90.00 98 SER A CA 1
ATOM 730 C C . SER A 1 98 ? 18.648 -5.572 -14.360 1.00 90.00 98 SER A C 1
ATOM 732 O O . SER A 1 98 ? 18.312 -5.226 -13.229 1.00 90.00 98 SER A O 1
ATOM 734 N N . ALA A 1 99 ? 18.251 -4.939 -15.467 1.00 92.06 99 ALA A N 1
ATOM 735 C CA . ALA A 1 99 ? 17.394 -3.758 -15.477 1.00 92.06 99 ALA A CA 1
ATOM 736 C C . ALA A 1 99 ? 16.032 -4.029 -14.816 1.00 92.06 99 ALA A C 1
ATOM 738 O O . ALA A 1 99 ? 15.601 -3.262 -13.956 1.00 92.06 99 ALA A O 1
ATOM 739 N N . GLY A 1 100 ? 15.397 -5.161 -15.137 1.00 90.38 100 GLY A N 1
ATOM 740 C CA . GLY A 1 100 ? 14.129 -5.577 -14.538 1.00 90.38 100 GLY A CA 1
ATOM 741 C C . GLY A 1 100 ? 14.199 -5.763 -13.023 1.00 90.38 100 GLY A C 1
ATOM 742 O O . GLY A 1 100 ? 13.339 -5.269 -12.287 1.00 90.38 100 GLY A O 1
ATOM 743 N N . ARG A 1 101 ? 15.272 -6.409 -12.543 1.00 92.00 101 ARG A N 1
ATOM 744 C CA . ARG A 1 101 ? 15.523 -6.581 -11.102 1.00 92.00 101 ARG A CA 1
ATOM 745 C C . ARG A 1 101 ? 15.791 -5.251 -10.402 1.00 92.00 101 ARG A C 1
ATOM 747 O O . ARG A 1 101 ? 15.234 -5.007 -9.335 1.00 92.00 101 ARG A O 1
ATOM 754 N N . GLN A 1 102 ? 16.618 -4.385 -10.990 1.00 92.81 102 GLN A N 1
ATOM 755 C CA . GLN A 1 102 ? 16.923 -3.064 -10.427 1.00 92.81 102 GLN A CA 1
ATOM 756 C C . GLN A 1 102 ? 15.669 -2.188 -10.334 1.00 92.81 102 GLN A C 1
ATOM 758 O O . GLN A 1 102 ? 15.436 -1.570 -9.294 1.00 92.81 102 GLN A O 1
ATOM 763 N N . ALA A 1 103 ? 14.820 -2.202 -11.365 1.00 93.50 103 ALA A N 1
ATOM 764 C CA . ALA A 1 103 ? 13.540 -1.505 -11.343 1.00 93.50 103 ALA A CA 1
ATOM 765 C C . ALA A 1 103 ? 12.637 -2.013 -10.205 1.00 93.50 103 ALA A C 1
ATOM 767 O O . ALA A 1 103 ? 12.073 -1.208 -9.466 1.00 93.50 103 ALA A O 1
ATOM 768 N N . ALA A 1 104 ? 12.539 -3.331 -10.005 1.00 92.38 104 ALA A N 1
ATOM 769 C CA . ALA A 1 104 ? 11.750 -3.906 -8.914 1.00 92.38 104 ALA A CA 1
ATOM 770 C C . ALA A 1 104 ? 12.305 -3.552 -7.519 1.00 92.38 104 ALA A C 1
ATOM 772 O O . ALA A 1 104 ? 11.537 -3.229 -6.612 1.00 92.38 104 ALA A O 1
ATOM 773 N N . VAL A 1 105 ? 13.632 -3.534 -7.345 1.00 93.81 105 VAL A N 1
ATOM 774 C CA . VAL A 1 105 ? 14.274 -3.097 -6.090 1.00 93.81 105 VAL A CA 1
ATOM 775 C C . VAL A 1 105 ? 13.988 -1.621 -5.799 1.00 93.81 105 VAL A C 1
ATOM 777 O O . VAL A 1 105 ? 13.670 -1.279 -4.660 1.00 93.81 105 VAL A O 1
ATOM 780 N N . ALA A 1 106 ? 14.028 -0.750 -6.811 1.00 95.44 106 ALA A N 1
ATOM 781 C CA . ALA A 1 106 ? 13.688 0.664 -6.642 1.00 95.44 106 ALA A CA 1
ATOM 782 C C . ALA A 1 106 ? 12.236 0.854 -6.166 1.00 95.44 106 ALA A C 1
ATOM 784 O O . ALA A 1 106 ? 11.951 1.726 -5.345 1.00 95.44 106 ALA A O 1
ATOM 785 N N . ARG A 1 107 ? 11.313 0.001 -6.622 1.00 96.06 107 ARG A N 1
ATOM 786 C CA . ARG A 1 107 ? 9.918 0.022 -6.162 1.00 96.06 107 ARG A CA 1
ATOM 787 C C . ARG A 1 107 ? 9.732 -0.514 -4.756 1.00 96.06 107 ARG A C 1
ATOM 789 O O . ARG A 1 107 ? 8.981 0.084 -3.995 1.00 96.06 107 ARG A O 1
ATOM 796 N N . ALA A 1 108 ? 10.463 -1.557 -4.374 1.00 93.12 108 ALA A N 1
ATOM 797 C CA . ALA A 1 108 ? 10.488 -2.002 -2.984 1.00 93.12 108 ALA A CA 1
ATOM 798 C C . ALA A 1 108 ? 11.009 -0.898 -2.042 1.00 93.12 108 ALA A C 1
ATOM 800 O O . ALA A 1 108 ? 10.469 -0.717 -0.952 1.00 93.12 108 ALA A O 1
ATOM 801 N N . ALA A 1 109 ? 12.003 -0.116 -2.482 1.00 93.25 109 ALA A N 1
ATOM 802 C CA . ALA A 1 109 ? 12.480 1.034 -1.719 1.00 93.25 109 ALA A CA 1
ATOM 803 C C . ALA A 1 109 ? 11.396 2.118 -1.568 1.00 93.25 109 ALA A C 1
ATOM 805 O O . ALA A 1 109 ? 11.152 2.587 -0.459 1.00 93.25 109 ALA A O 1
ATOM 806 N N . ALA A 1 110 ? 10.689 2.452 -2.652 1.00 96.19 110 ALA A N 1
ATOM 807 C CA . ALA A 1 110 ? 9.569 3.394 -2.609 1.00 96.19 110 ALA A CA 1
ATOM 808 C C . ALA A 1 110 ? 8.417 2.907 -1.705 1.00 96.19 110 ALA A C 1
ATOM 810 O O . ALA A 1 110 ? 7.870 3.692 -0.931 1.00 96.19 110 ALA A O 1
ATOM 811 N N . ALA A 1 111 ? 8.092 1.610 -1.733 1.00 95.62 111 ALA A N 1
ATOM 812 C CA . ALA A 1 111 ? 7.070 1.022 -0.866 1.00 95.62 111 ALA A CA 1
ATOM 813 C C . ALA A 1 111 ? 7.401 1.204 0.618 1.00 95.62 111 ALA A C 1
ATOM 815 O O . ALA A 1 111 ? 6.518 1.448 1.439 1.00 95.62 111 ALA A O 1
ATOM 816 N N . SER A 1 112 ? 8.677 1.139 0.984 1.00 92.81 112 SER A N 1
ATOM 817 C CA . SER A 1 112 ? 9.043 1.384 2.368 1.00 92.81 112 SER A CA 1
ATOM 818 C C . SER A 1 112 ? 9.103 2.865 2.745 1.00 92.81 112 SER A C 1
ATOM 820 O O . SER A 1 112 ? 8.913 3.164 3.924 1.00 92.81 112 SER A O 1
ATOM 822 N N . GLU A 1 113 ? 9.331 3.793 1.817 1.00 95.31 113 GLU A N 1
ATOM 823 C CA . GLU A 1 113 ? 9.105 5.216 2.108 1.00 95.31 113 GLU A CA 1
ATOM 824 C C . GLU A 1 113 ? 7.614 5.477 2.383 1.00 95.31 113 GLU A C 1
ATOM 826 O O . GLU A 1 113 ? 7.276 6.160 3.350 1.00 95.31 113 GLU A O 1
ATOM 831 N N . ALA A 1 114 ? 6.707 4.815 1.657 1.00 96.00 114 ALA A N 1
ATOM 832 C CA . ALA A 1 114 ? 5.275 4.858 1.959 1.00 96.00 114 ALA A CA 1
ATOM 833 C C . ALA A 1 114 ? 4.946 4.284 3.355 1.00 96.00 114 ALA A C 1
ATOM 835 O O . ALA A 1 114 ? 4.118 4.831 4.083 1.00 96.00 114 ALA A O 1
ATOM 836 N N . VAL A 1 115 ? 5.644 3.229 3.792 1.00 95.88 115 VAL A N 1
ATOM 837 C CA . VAL A 1 115 ? 5.499 2.718 5.167 1.00 95.88 115 VAL A CA 1
ATOM 838 C C . VAL A 1 115 ? 6.018 3.713 6.210 1.00 95.88 115 VAL A C 1
ATOM 840 O O . VAL A 1 115 ? 5.425 3.840 7.286 1.00 95.88 115 VAL A O 1
ATOM 843 N N . ARG A 1 116 ? 7.114 4.427 5.924 1.00 94.38 116 ARG A N 1
ATOM 844 C CA . ARG A 1 116 ? 7.603 5.494 6.811 1.00 94.38 116 ARG A CA 1
ATOM 845 C C . ARG A 1 116 ? 6.564 6.601 6.941 1.00 94.38 116 ARG A C 1
ATOM 847 O O . ARG A 1 116 ? 6.306 7.025 8.063 1.00 94.38 116 ARG A O 1
ATOM 854 N N . ALA A 1 117 ? 5.930 6.998 5.837 1.00 94.50 117 ALA A N 1
ATOM 855 C CA . ALA A 1 117 ? 4.835 7.965 5.850 1.00 94.50 117 ALA A CA 1
ATOM 856 C C . ALA A 1 117 ? 3.650 7.477 6.705 1.00 94.50 117 ALA A C 1
ATOM 858 O O . ALA A 1 117 ? 3.182 8.217 7.566 1.00 94.50 117 ALA A O 1
ATOM 859 N N . LEU A 1 118 ? 3.233 6.213 6.562 1.00 95.62 118 LEU A N 1
ATOM 860 C CA . LEU A 1 118 ? 2.171 5.621 7.389 1.00 95.62 118 LEU A CA 1
ATOM 861 C C . LEU A 1 118 ? 2.534 5.584 8.880 1.00 95.62 118 LEU A C 1
ATOM 863 O O . LEU A 1 118 ? 1.740 5.968 9.734 1.00 95.62 118 LEU A O 1
ATOM 867 N N . THR A 1 119 ? 3.754 5.152 9.201 1.00 94.00 119 THR A N 1
ATOM 868 C CA . THR A 1 119 ? 4.255 5.108 10.584 1.00 94.00 119 THR A CA 1
ATOM 869 C C . THR A 1 119 ? 4.293 6.505 11.201 1.00 94.00 119 THR A C 1
ATOM 871 O O . THR A 1 119 ? 3.900 6.677 12.353 1.00 94.00 119 THR A O 1
ATOM 874 N N . ALA A 1 120 ? 4.740 7.506 10.437 1.00 94.31 120 ALA A N 1
ATOM 875 C CA . ALA A 1 120 ? 4.758 8.897 10.871 1.00 94.31 120 ALA A CA 1
ATOM 876 C C . ALA A 1 120 ? 3.338 9.443 11.077 1.00 94.31 120 ALA A C 1
ATOM 878 O O . ALA A 1 120 ? 3.075 10.072 12.097 1.00 94.31 120 ALA A O 1
ATOM 879 N N . ALA A 1 121 ? 2.411 9.152 10.159 1.00 95.31 121 ALA A N 1
ATOM 880 C CA . ALA A 1 121 ? 1.023 9.595 10.251 1.00 95.31 121 ALA A CA 1
ATOM 881 C C . ALA A 1 121 ? 0.301 9.046 11.489 1.00 95.31 121 ALA A C 1
ATOM 883 O O . ALA A 1 121 ? -0.498 9.771 12.075 1.00 95.31 121 ALA A O 1
ATOM 884 N N . LEU A 1 122 ? 0.600 7.805 11.885 1.00 95.31 122 LEU A N 1
ATOM 885 C CA . LEU A 1 122 ? 0.008 7.144 13.052 1.00 95.31 122 LEU A CA 1
ATOM 886 C C . LEU A 1 122 ? 0.745 7.431 14.370 1.00 95.31 122 LEU A C 1
ATOM 888 O O . LEU A 1 122 ? 0.264 7.039 15.428 1.00 95.31 122 LEU A O 1
ATOM 892 N N . GLY A 1 123 ? 1.945 8.020 14.328 1.00 95.31 123 GLY A N 1
ATOM 893 C CA . GLY A 1 123 ? 2.777 8.241 15.519 1.00 95.31 123 GLY A CA 1
ATOM 894 C C . GLY A 1 123 ? 3.232 6.957 16.232 1.00 95.31 123 GLY A C 1
ATOM 895 O O . GLY A 1 123 ? 3.763 7.020 17.340 1.00 95.31 123 GLY A O 1
ATOM 896 N N . ARG A 1 124 ? 3.042 5.780 15.618 1.00 92.50 124 ARG A N 1
ATOM 897 C CA . ARG A 1 124 ? 3.372 4.465 16.189 1.00 92.50 124 ARG A CA 1
ATOM 898 C C . ARG A 1 124 ? 3.819 3.479 15.115 1.00 92.50 124 ARG A C 1
ATOM 900 O O . ARG A 1 124 ? 3.437 3.573 13.950 1.00 92.50 124 ARG A O 1
ATOM 907 N N . ARG A 1 125 ? 4.585 2.463 15.520 1.00 89.62 125 ARG A N 1
ATOM 908 C CA . ARG A 1 125 ? 5.004 1.357 14.641 1.00 89.62 125 ARG A CA 1
ATOM 909 C C . ARG A 1 125 ? 3.835 0.392 14.421 1.00 89.62 125 ARG A C 1
ATOM 911 O O . ARG A 1 125 ? 3.695 -0.582 15.150 1.00 89.62 125 ARG A O 1
ATOM 918 N N . ALA A 1 126 ? 2.992 0.692 13.436 1.00 89.81 126 ALA A N 1
ATOM 919 C CA . ALA A 1 126 ? 1.780 -0.078 13.148 1.00 89.81 126 ALA A CA 1
ATOM 920 C C . ALA A 1 126 ? 1.939 -1.113 12.019 1.00 89.81 126 ALA A C 1
ATOM 922 O O . ALA A 1 126 ? 1.071 -1.966 11.857 1.00 89.81 126 ALA A O 1
ATOM 923 N N . VAL A 1 127 ? 3.014 -1.049 11.225 1.00 94.19 127 VAL A N 1
ATOM 924 C CA . VAL A 1 127 ? 3.222 -1.950 10.079 1.00 94.19 127 VAL A CA 1
ATOM 925 C C . VAL A 1 127 ? 3.994 -3.201 10.496 1.00 94.19 127 VAL A C 1
ATOM 927 O O . VAL A 1 127 ? 5.123 -3.100 10.973 1.00 94.19 127 VAL A O 1
ATOM 930 N N . LEU A 1 128 ? 3.396 -4.377 10.294 1.00 92.12 128 LEU A N 1
ATOM 931 C CA . LEU A 1 128 ? 3.984 -5.678 10.643 1.00 92.12 128 LEU A CA 1
ATOM 932 C C . LEU A 1 128 ? 4.899 -6.226 9.549 1.00 92.12 128 LEU A C 1
ATOM 934 O O . LEU A 1 128 ? 5.910 -6.871 9.833 1.00 92.12 128 LEU A O 1
ATOM 938 N N . ALA A 1 129 ? 4.514 -6.017 8.292 1.00 91.81 129 ALA A N 1
ATOM 939 C CA . ALA A 1 129 ? 5.170 -6.628 7.148 1.00 91.81 129 ALA A CA 1
ATOM 940 C C . ALA A 1 129 ? 4.943 -5.825 5.865 1.00 91.81 129 ALA A C 1
ATOM 942 O O . ALA A 1 129 ? 3.982 -5.061 5.739 1.00 91.81 129 ALA A O 1
ATOM 943 N N . VAL A 1 130 ? 5.822 -6.072 4.894 1.00 92.88 130 VAL A N 1
ATOM 944 C CA . VAL A 1 130 ? 5.622 -5.685 3.496 1.00 92.88 130 VAL A CA 1
ATOM 945 C C . VAL A 1 130 ? 5.594 -6.959 2.659 1.00 92.88 130 VAL A C 1
ATOM 947 O O . VAL A 1 130 ? 6.536 -7.758 2.690 1.00 92.88 130 VAL A O 1
ATOM 950 N N . HIS A 1 131 ? 4.511 -7.160 1.918 1.00 93.81 131 HIS A N 1
ATOM 951 C CA . HIS A 1 131 ? 4.374 -8.229 0.942 1.00 93.81 131 HIS A CA 1
ATOM 952 C C . HIS A 1 131 ? 4.970 -7.777 -0.392 1.00 93.81 131 HIS A C 1
ATOM 954 O O . HIS A 1 131 ? 4.392 -6.941 -1.090 1.00 93.81 131 HIS A O 1
ATOM 960 N N . LEU A 1 132 ? 6.131 -8.340 -0.738 1.00 89.56 132 LEU A N 1
ATOM 961 C CA . LEU A 1 132 ? 6.801 -8.105 -2.017 1.00 89.56 132 LEU A CA 1
ATOM 962 C C . LEU A 1 132 ? 6.449 -9.217 -3.005 1.00 89.56 132 LEU A C 1
ATOM 964 O O . LEU A 1 132 ? 6.491 -10.404 -2.673 1.00 89.56 132 LEU A O 1
ATOM 968 N N . PHE A 1 133 ? 6.155 -8.837 -4.243 1.00 86.12 133 PHE A N 1
ATOM 969 C CA . PHE A 1 133 ? 5.767 -9.776 -5.291 1.00 86.12 133 PHE A CA 1
ATOM 970 C C . PHE A 1 133 ? 6.918 -9.974 -6.269 1.00 86.12 133 PHE A C 1
ATOM 972 O O . PHE A 1 133 ? 7.438 -9.026 -6.854 1.00 86.12 133 PHE A O 1
ATOM 979 N N . SER A 1 134 ? 7.349 -11.229 -6.427 1.00 78.19 134 SER A N 1
ATOM 980 C CA . SER A 1 134 ? 8.549 -11.548 -7.206 1.00 78.19 134 SER A CA 1
ATOM 981 C C . SER A 1 134 ? 8.354 -11.433 -8.716 1.00 78.19 134 SER A C 1
ATOM 983 O O . SER A 1 134 ? 9.345 -11.302 -9.434 1.00 78.19 134 SER A O 1
ATOM 985 N N . ALA A 1 135 ? 7.099 -11.423 -9.180 1.00 80.25 135 ALA A N 1
ATOM 986 C CA . ALA A 1 135 ? 6.737 -11.228 -10.581 1.00 80.25 135 ALA A CA 1
ATOM 987 C C . ALA A 1 135 ? 7.445 -12.204 -11.555 1.00 80.25 135 ALA A C 1
ATOM 989 O O . ALA A 1 135 ? 7.995 -11.774 -12.569 1.00 80.25 135 ALA A O 1
ATOM 990 N N . PRO A 1 136 ? 7.465 -13.526 -11.285 1.00 70.31 136 PRO A N 1
ATOM 991 C CA . PRO A 1 136 ? 8.085 -14.473 -12.201 1.00 70.31 136 PRO A CA 1
ATOM 992 C C . PRO A 1 136 ? 7.249 -14.569 -13.479 1.00 70.31 136 PRO A C 1
ATOM 994 O O . PRO A 1 136 ? 6.027 -14.714 -13.418 1.00 70.31 136 PRO A O 1
ATOM 997 N N . ARG A 1 137 ? 7.900 -14.562 -14.641 1.00 67.06 137 ARG A N 1
ATOM 998 C CA . ARG A 1 137 ? 7.261 -14.993 -15.884 1.00 67.06 137 ARG A CA 1
ATOM 999 C C . ARG A 1 137 ? 7.888 -16.299 -16.357 1.00 67.06 137 ARG A C 1
ATOM 1001 O O . ARG A 1 137 ? 9.116 -16.392 -16.392 1.00 67.06 137 ARG A O 1
ATOM 1008 N N . PRO A 1 138 ? 7.079 -17.308 -16.720 1.00 52.28 138 PRO A N 1
ATOM 1009 C CA . PRO A 1 138 ? 7.594 -18.428 -17.479 1.00 52.28 138 PRO A CA 1
ATOM 1010 C C . PRO A 1 138 ? 8.032 -17.898 -18.845 1.00 52.28 138 PRO A C 1
ATOM 1012 O O . PRO A 1 138 ? 7.227 -17.350 -19.597 1.00 52.28 138 PRO A O 1
ATOM 1015 N N . VAL A 1 139 ? 9.317 -18.039 -19.153 1.00 52.56 139 VAL A N 1
ATOM 1016 C CA . VAL A 1 139 ? 9.790 -17.941 -20.533 1.00 52.56 139 VAL A CA 1
ATOM 1017 C C . VAL A 1 139 ? 9.114 -19.060 -21.326 1.00 52.56 139 VAL A C 1
ATOM 1019 O O . VAL A 1 139 ? 9.204 -20.232 -20.949 1.00 52.56 139 VAL A O 1
ATOM 1022 N N . LEU A 1 140 ? 8.420 -18.711 -22.417 1.00 43.94 140 LEU A N 1
ATOM 1023 C CA . LEU A 1 140 ? 8.209 -19.666 -23.506 1.00 43.94 140 LEU A CA 1
ATOM 1024 C C . LEU A 1 140 ? 9.604 -20.213 -23.834 1.00 43.94 140 LEU A C 1
ATOM 1026 O O . LEU A 1 140 ? 10.509 -19.426 -24.085 1.00 43.94 140 LEU A O 1
ATOM 1030 N N . HIS A 1 141 ? 9.773 -21.532 -23.735 1.00 41.59 141 HIS A N 1
ATOM 1031 C CA . HIS A 1 141 ? 11.050 -22.267 -23.715 1.00 41.59 141 HIS A CA 1
ATOM 1032 C C . HIS A 1 141 ? 11.707 -22.429 -22.323 1.00 41.59 141 HIS A C 1
ATOM 1034 O O . HIS A 1 141 ? 12.770 -21.898 -22.021 1.00 41.59 141 HIS A O 1
ATOM 1040 N N . GLY A 1 142 ? 11.094 -23.279 -21.489 1.00 41.53 142 GLY A N 1
ATOM 1041 C CA . GLY A 1 142 ? 11.825 -24.362 -20.815 1.00 41.53 142 GLY A CA 1
ATOM 1042 C C . GLY A 1 142 ? 12.876 -24.015 -19.753 1.00 41.53 142 GLY A C 1
ATOM 1043 O O . GLY A 1 142 ? 13.852 -24.752 -19.639 1.00 41.53 142 GLY A O 1
ATOM 1044 N N . VAL A 1 143 ? 12.694 -22.974 -18.936 1.00 45.50 143 VAL A N 1
ATOM 1045 C CA . VAL A 1 143 ? 13.489 -22.824 -17.699 1.00 45.50 143 VAL A CA 1
ATOM 1046 C C . VAL A 1 143 ? 12.701 -23.393 -16.509 1.00 45.50 143 VAL A C 1
ATOM 1048 O O . VAL A 1 143 ? 11.539 -23.022 -16.329 1.00 45.50 143 VAL A O 1
ATOM 1051 N N . PRO A 1 144 ? 13.286 -24.272 -15.668 1.00 40.31 144 PRO A N 1
ATOM 1052 C CA . PRO A 1 144 ? 12.596 -24.797 -14.495 1.00 40.31 144 PRO A CA 1
ATOM 1053 C C . PRO A 1 144 ? 12.273 -23.670 -13.509 1.00 40.31 144 PRO A C 1
ATOM 1055 O O . PRO A 1 144 ? 13.083 -22.766 -13.299 1.00 40.31 144 PRO A O 1
ATOM 1058 N N . ALA A 1 145 ? 11.142 -23.782 -12.808 1.00 44.66 145 ALA A N 1
ATOM 1059 C CA . ALA A 1 145 ? 10.682 -22.858 -11.761 1.00 44.66 145 ALA A CA 1
ATOM 1060 C C . ALA A 1 145 ? 11.690 -22.605 -10.603 1.00 44.66 145 ALA A C 1
ATOM 1062 O O . ALA A 1 145 ? 11.423 -21.797 -9.717 1.00 44.66 145 ALA A O 1
ATOM 1063 N N . GLY A 1 146 ? 12.857 -23.261 -10.609 1.00 42.28 146 GLY A N 1
ATOM 1064 C CA . GLY A 1 146 ? 13.925 -23.148 -9.614 1.00 42.28 146 GLY A CA 1
ATOM 1065 C C . GLY A 1 146 ? 14.918 -21.991 -9.804 1.00 42.28 146 GLY A C 1
ATOM 1066 O O . GLY A 1 146 ? 15.718 -21.747 -8.901 1.00 42.28 146 GLY A O 1
ATOM 1067 N N . ALA A 1 147 ? 14.889 -21.239 -10.912 1.00 44.44 147 ALA A N 1
ATOM 1068 C CA . ALA A 1 147 ? 15.807 -20.101 -11.095 1.00 44.44 147 ALA A CA 1
ATOM 1069 C C . ALA A 1 147 ? 15.532 -18.930 -10.123 1.00 44.44 147 ALA A C 1
ATOM 1071 O O . ALA A 1 147 ? 16.445 -18.177 -9.782 1.00 44.44 147 ALA A O 1
ATOM 1072 N N . ALA A 1 148 ? 14.301 -18.820 -9.605 1.00 43.59 148 ALA A N 1
ATOM 1073 C CA . ALA A 1 148 ? 13.912 -17.805 -8.623 1.00 43.59 148 ALA A CA 1
ATOM 1074 C C . ALA A 1 148 ? 14.589 -17.984 -7.247 1.00 43.59 148 ALA A C 1
ATOM 1076 O O . ALA A 1 148 ? 14.677 -17.029 -6.478 1.00 43.59 148 ALA A O 1
ATOM 1077 N N . GLY A 1 149 ? 15.100 -19.181 -6.932 1.00 40.56 149 GLY A N 1
ATOM 1078 C CA . GLY A 1 149 ? 15.695 -19.486 -5.626 1.00 40.56 149 GLY A CA 1
ATOM 1079 C C . GLY A 1 149 ? 17.128 -18.980 -5.429 1.00 40.56 149 GLY A C 1
ATOM 1080 O O . GLY A 1 149 ? 17.634 -19.028 -4.311 1.00 40.56 149 GLY A O 1
ATOM 1081 N N . ARG A 1 150 ? 17.808 -18.509 -6.486 1.00 41.44 150 ARG A N 1
ATOM 1082 C CA . ARG A 1 150 ? 19.255 -18.217 -6.432 1.00 41.44 150 ARG A CA 1
ATOM 1083 C C . ARG A 1 150 ? 19.599 -16.741 -6.180 1.00 41.44 150 ARG A C 1
ATOM 1085 O O . ARG A 1 150 ? 20.762 -16.431 -5.953 1.00 41.44 150 ARG A O 1
ATOM 1092 N N . TRP A 1 151 ? 18.610 -15.845 -6.168 1.00 41.41 151 TRP A N 1
ATOM 1093 C CA . TRP A 1 151 ? 18.820 -14.408 -5.960 1.00 41.41 151 TRP A CA 1
ATOM 1094 C C . TRP A 1 151 ? 17.749 -13.795 -5.054 1.00 41.41 151 TRP A C 1
ATOM 1096 O O . TRP A 1 151 ? 16.897 -13.025 -5.484 1.00 41.41 151 TRP A O 1
ATOM 1106 N N . LEU A 1 152 ? 17.828 -14.098 -3.760 1.00 43.69 152 LEU A N 1
ATOM 1107 C CA . LEU A 1 152 ? 17.359 -13.165 -2.740 1.00 43.69 152 LEU A CA 1
ATOM 1108 C C . LEU A 1 152 ? 18.533 -12.222 -2.449 1.00 43.69 152 LEU A C 1
ATOM 1110 O O . LEU A 1 152 ? 19.570 -12.698 -1.980 1.00 43.69 152 LEU A O 1
ATOM 1114 N N . PRO A 1 153 ? 18.426 -10.906 -2.708 1.00 45.19 153 PRO A N 1
ATOM 1115 C CA . PRO A 1 153 ? 19.363 -9.960 -2.122 1.00 45.19 153 PRO A CA 1
ATOM 1116 C C . PRO A 1 153 ? 19.436 -10.236 -0.619 1.00 45.19 153 PRO A C 1
ATOM 1118 O O . PRO A 1 153 ? 18.424 -10.523 0.017 1.00 45.19 153 PRO A O 1
ATOM 1121 N N . ARG A 1 154 ? 20.616 -10.174 -0.012 1.00 40.69 154 ARG A N 1
ATOM 1122 C CA . ARG A 1 154 ? 20.707 -10.227 1.446 1.00 40.69 154 ARG A CA 1
ATOM 1123 C C . ARG A 1 154 ? 20.237 -8.868 1.978 1.00 40.69 154 ARG A C 1
ATOM 1125 O O . ARG A 1 154 ? 21.049 -7.976 2.184 1.00 40.69 154 ARG A O 1
ATOM 1132 N N . TRP A 1 155 ? 18.926 -8.701 2.190 1.00 47.19 155 TRP A N 1
ATOM 1133 C CA . TRP A 1 155 ? 18.268 -7.453 2.639 1.00 47.19 155 TRP A CA 1
ATOM 1134 C C . TRP A 1 155 ? 18.684 -6.983 4.051 1.00 47.19 155 TRP A C 1
ATOM 1136 O O . TRP A 1 155 ? 18.100 -6.052 4.598 1.00 47.19 155 TRP A O 1
ATOM 1146 N N . SER A 1 156 ? 19.714 -7.586 4.658 1.00 39.53 156 SER A N 1
ATOM 1147 C CA . SER A 1 156 ? 20.156 -7.302 6.029 1.00 39.53 156 SER A CA 1
ATOM 1148 C C . SER A 1 156 ? 20.638 -5.864 6.263 1.00 39.53 156 SER A C 1
ATOM 1150 O O . SER A 1 156 ? 20.810 -5.477 7.414 1.00 39.53 156 SER A O 1
ATOM 1152 N N . SER A 1 157 ? 20.888 -5.086 5.205 1.00 37.12 157 SER A N 1
ATOM 1153 C CA . SER A 1 157 ? 21.461 -3.735 5.277 1.00 37.12 157 SER A CA 1
ATOM 1154 C C . SER A 1 157 ? 20.573 -2.639 4.692 1.00 37.12 157 SER A C 1
ATOM 1156 O O . SER A 1 157 ? 21.068 -1.534 4.480 1.00 37.12 157 SER A O 1
ATOM 1158 N N . TRP A 1 158 ? 19.296 -2.910 4.403 1.00 36.94 158 TRP A N 1
ATOM 1159 C CA . TRP A 1 158 ? 18.402 -1.880 3.879 1.00 36.94 158 TRP A CA 1
ATOM 1160 C C . TRP A 1 158 ? 18.176 -0.795 4.956 1.00 36.94 158 TRP A C 1
ATOM 1162 O O . TRP A 1 158 ? 17.373 -0.943 5.874 1.00 36.94 158 TRP A O 1
ATOM 1172 N N . ARG A 1 159 ? 18.986 0.269 4.881 1.00 38.56 159 ARG A N 1
ATOM 1173 C CA . ARG A 1 159 ? 18.830 1.555 5.565 1.00 38.56 159 ARG A CA 1
ATOM 1174 C C . ARG A 1 159 ? 18.406 2.538 4.483 1.00 38.56 159 ARG A C 1
ATOM 1176 O O . ARG A 1 159 ? 19.229 2.909 3.651 1.00 38.56 159 ARG A O 1
ATOM 1183 N N . GLY A 1 160 ? 17.135 2.933 4.476 1.00 31.33 160 GLY A N 1
ATOM 1184 C CA . GLY A 1 160 ? 16.710 4.101 3.711 1.00 31.33 160 GLY A CA 1
ATOM 1185 C C . GLY A 1 160 ? 17.588 5.298 4.086 1.00 31.33 160 GLY A C 1
ATOM 1186 O O . GLY A 1 160 ? 17.944 5.486 5.255 1.00 31.33 160 GLY A O 1
ATOM 1187 N N . SER A 1 161 ? 18.001 6.075 3.092 1.00 29.80 161 SER A N 1
ATOM 1188 C CA . SER A 1 161 ? 18.813 7.276 3.259 1.00 29.80 161 SER A CA 1
ATOM 1189 C C . SER A 1 161 ? 17.992 8.384 3.918 1.00 29.80 161 SER 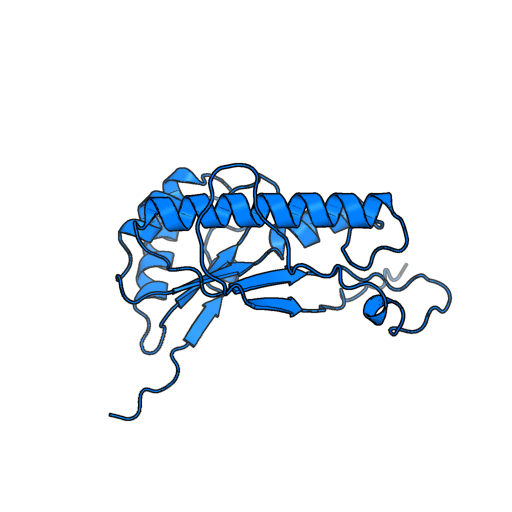A C 1
ATOM 1191 O O . SER A 1 161 ? 17.411 9.213 3.232 1.00 29.80 161 SER A O 1
ATOM 1193 N N . ALA A 1 162 ? 17.905 8.349 5.249 1.00 28.77 162 ALA A N 1
ATOM 1194 C CA . ALA A 1 162 ? 17.821 9.499 6.153 1.00 28.77 162 ALA A CA 1
ATOM 1195 C C . ALA A 1 162 ? 17.593 8.985 7.583 1.00 28.77 162 ALA A C 1
ATOM 1197 O O . ALA A 1 162 ? 16.492 8.548 7.916 1.00 28.77 162 ALA A O 1
ATOM 1198 N N . GLY A 1 163 ? 18.631 9.085 8.418 1.00 23.78 163 GLY A N 1
ATOM 1199 C CA . GLY A 1 163 ? 18.522 9.011 9.875 1.00 23.78 163 GLY A CA 1
ATOM 1200 C C . GLY A 1 163 ? 18.589 7.605 10.468 1.00 23.78 163 GLY A C 1
ATOM 1201 O O . GLY A 1 163 ? 17.750 6.739 10.239 1.00 23.78 163 GLY A O 1
ATOM 1202 N N . THR A 1 164 ? 19.607 7.385 11.290 1.00 23.75 164 THR A N 1
ATOM 1203 C CA . THR A 1 164 ? 19.771 6.210 12.142 1.00 23.75 164 THR A CA 1
ATOM 1204 C C . THR A 1 164 ? 18.563 6.028 13.064 1.00 23.75 164 THR A C 1
ATOM 1206 O O . THR A 1 164 ? 18.428 6.741 14.049 1.00 23.75 164 THR A O 1
ATOM 1209 N N . VAL A 1 165 ? 17.742 5.007 12.812 1.00 23.27 165 VAL A N 1
ATOM 1210 C CA . VAL A 1 165 ? 16.892 4.397 13.843 1.00 23.27 165 VAL A CA 1
ATOM 1211 C C . VAL A 1 165 ? 17.373 2.962 14.043 1.00 23.27 165 VAL A C 1
ATOM 1213 O O . VAL A 1 165 ? 17.398 2.146 13.121 1.00 23.27 165 VAL A O 1
ATOM 1216 N N . HIS A 1 166 ? 17.879 2.697 15.243 1.00 22.55 166 HIS A N 1
ATOM 1217 C CA . HIS A 1 166 ? 18.304 1.382 15.713 1.00 22.55 166 HIS A CA 1
ATOM 1218 C C . HIS A 1 166 ? 17.077 0.462 15.874 1.00 22.55 166 HIS A C 1
ATOM 1220 O O . HIS A 1 166 ? 16.072 0.878 16.439 1.00 22.55 166 HIS A O 1
ATOM 1226 N N . GLY A 1 167 ? 17.178 -0.804 15.448 1.00 23.23 167 GLY A N 1
ATOM 1227 C CA . GLY A 1 167 ? 16.278 -1.875 15.906 1.00 23.23 167 GLY A CA 1
ATOM 1228 C C . GLY A 1 167 ? 15.477 -2.592 14.812 1.00 23.23 167 GLY A C 1
ATOM 1229 O O . GLY A 1 167 ? 14.500 -2.071 14.274 1.00 23.23 167 GLY A O 1
ATOM 1230 N N . ARG A 1 168 ? 15.897 -3.833 14.538 1.00 29.42 168 ARG A N 1
ATOM 1231 C CA . ARG A 1 168 ? 15.301 -4.834 13.635 1.00 29.42 168 ARG A CA 1
ATOM 1232 C C . ARG A 1 168 ? 13.803 -5.052 13.906 1.00 29.42 168 ARG A C 1
ATOM 1234 O O . ARG A 1 168 ? 13.423 -5.150 15.064 1.00 29.42 168 ARG A O 1
ATOM 1241 N N . CYS A 1 169 ? 12.996 -5.174 12.849 1.00 29.53 169 CYS A N 1
ATOM 1242 C CA . CYS A 1 169 ? 12.221 -6.373 12.468 1.00 29.53 169 CYS A CA 1
ATOM 1243 C C . CYS A 1 169 ? 11.197 -5.961 11.392 1.00 29.53 169 CYS A C 1
ATOM 1245 O O . CYS A 1 169 ? 10.183 -5.349 11.705 1.00 29.53 169 CYS A O 1
ATOM 1247 N N . TRP A 1 170 ? 11.493 -6.239 10.123 1.00 31.62 170 TRP A N 1
ATOM 1248 C CA . TRP A 1 170 ? 10.504 -6.238 9.044 1.00 31.62 170 TRP A CA 1
ATOM 1249 C C . TRP A 1 170 ? 10.472 -7.662 8.515 1.00 31.62 170 TRP A C 1
ATOM 1251 O O . TRP A 1 170 ? 11.520 -8.186 8.130 1.00 31.62 170 TRP A O 1
ATOM 1261 N N . SER A 1 171 ? 9.303 -8.289 8.498 1.00 36.44 171 SER A N 1
ATOM 1262 C CA . SER A 1 171 ? 9.134 -9.557 7.798 1.00 36.44 171 SER A CA 1
ATOM 1263 C C . SER A 1 171 ? 8.815 -9.242 6.340 1.00 36.44 171 SER A C 1
ATOM 1265 O O . SER A 1 171 ? 7.736 -8.742 6.028 1.00 36.44 171 SER A O 1
ATOM 1267 N N . ILE A 1 172 ? 9.771 -9.492 5.445 1.00 42.53 172 ILE A N 1
ATOM 1268 C CA . ILE A 1 172 ? 9.500 -9.531 4.006 1.00 42.53 172 ILE A CA 1
ATOM 1269 C C . ILE A 1 172 ? 8.867 -10.889 3.733 1.00 42.53 172 ILE A C 1
ATOM 1271 O O . ILE A 1 172 ? 9.534 -11.917 3.856 1.00 42.53 172 ILE A O 1
ATOM 1275 N N . VAL A 1 173 ? 7.589 -10.896 3.366 1.00 45.50 173 VAL A N 1
ATOM 1276 C CA . VAL A 1 173 ? 6.942 -12.108 2.859 1.00 45.50 173 VAL A CA 1
ATOM 1277 C C . VAL A 1 173 ? 6.907 -11.988 1.347 1.00 45.50 173 VAL A C 1
ATOM 1279 O O . VAL A 1 173 ? 6.179 -11.168 0.789 1.00 45.50 173 VAL A O 1
ATOM 1282 N N . THR A 1 174 ? 7.721 -12.792 0.673 1.00 38.62 174 THR A N 1
ATOM 1283 C CA . THR A 1 174 ? 7.625 -12.957 -0.772 1.00 38.62 174 THR A CA 1
ATOM 1284 C C . THR A 1 174 ? 6.487 -13.920 -1.082 1.00 38.62 174 THR A C 1
ATOM 1286 O O . THR A 1 174 ? 6.541 -15.094 -0.717 1.00 38.62 174 THR A O 1
ATOM 1289 N N . ARG A 1 175 ? 5.442 -13.439 -1.764 1.00 39.50 175 ARG A N 1
ATOM 1290 C CA . ARG A 1 175 ? 4.417 -14.316 -2.348 1.00 39.50 175 ARG A CA 1
ATOM 1291 C C . ARG A 1 175 ? 4.630 -14.430 -3.850 1.00 39.50 175 ARG A C 1
ATOM 1293 O O . ARG A 1 175 ? 4.848 -13.442 -4.549 1.00 39.50 175 ARG A O 1
ATOM 1300 N N . GLN A 1 176 ? 4.560 -15.662 -4.338 1.00 35.94 176 GLN A N 1
ATOM 1301 C CA . GLN A 1 176 ? 4.634 -15.992 -5.753 1.00 35.94 176 GLN A CA 1
ATOM 1302 C C . GLN A 1 176 ? 3.210 -16.280 -6.236 1.00 35.94 176 GLN A C 1
ATOM 1304 O O . GLN A 1 176 ? 2.621 -17.283 -5.847 1.00 35.94 176 GLN A O 1
ATOM 1309 N N . TYR A 1 177 ? 2.642 -15.395 -7.055 1.00 34.06 177 TYR A N 1
ATOM 1310 C CA . TYR A 1 177 ? 1.390 -15.665 -7.764 1.00 34.06 177 TYR A CA 1
ATOM 1311 C C . TYR A 1 177 ? 1.728 -15.932 -9.228 1.00 34.06 177 TYR A C 1
ATOM 1313 O O . TYR A 1 177 ? 2.389 -15.118 -9.870 1.00 34.06 177 TYR A O 1
ATOM 1321 N N . MET A 1 178 ? 1.310 -17.088 -9.747 1.00 30.05 178 MET A N 1
ATOM 1322 C CA . MET A 1 178 ? 1.365 -17.349 -11.183 1.00 30.05 178 MET A CA 1
ATOM 1323 C C . MET A 1 178 ? 0.206 -16.608 -11.845 1.00 30.05 178 MET A C 1
ATOM 1325 O O . MET A 1 178 ? -0.959 -16.856 -11.529 1.00 30.05 178 MET A O 1
ATOM 1329 N N . THR A 1 179 ? 0.510 -15.699 -12.766 1.00 33.75 179 THR A N 1
ATOM 1330 C CA . THR A 1 179 ? -0.505 -15.087 -13.621 1.00 33.75 179 THR A CA 1
ATOM 1331 C C . THR A 1 179 ? -1.119 -16.189 -14.485 1.00 33.75 179 THR A C 1
ATOM 1333 O O . THR A 1 179 ? -0.404 -16.901 -15.192 1.00 33.75 179 THR A O 1
ATOM 1336 N N . LYS A 1 180 ? -2.444 -16.360 -14.431 1.00 29.12 180 LYS A N 1
ATOM 1337 C CA . LYS A 1 180 ? -3.166 -17.267 -15.330 1.00 29.12 180 LYS A CA 1
ATOM 1338 C C . LYS A 1 180 ? -2.997 -16.709 -16.748 1.00 29.12 180 LYS A C 1
ATOM 1340 O O . LYS A 1 180 ? -3.581 -15.677 -17.070 1.00 29.12 180 LYS A O 1
ATOM 1345 N N . LEU A 1 181 ? -2.161 -17.343 -17.571 1.00 30.38 181 LEU A N 1
ATOM 1346 C CA . LEU A 1 181 ? -2.068 -17.030 -18.996 1.00 30.38 181 LEU A CA 1
ATOM 1347 C C . LEU A 1 181 ? -3.469 -17.213 -19.590 1.00 30.38 181 LEU A C 1
ATOM 1349 O O . LEU A 1 181 ? -3.979 -18.332 -19.643 1.00 30.38 181 LEU A O 1
ATOM 1353 N N . ARG A 1 182 ? -4.124 -16.119 -19.996 1.00 31.47 182 ARG A N 1
ATOM 1354 C CA . ARG A 1 182 ? -5.304 -16.216 -20.858 1.00 31.47 182 ARG A CA 1
ATOM 1355 C C . ARG A 1 182 ? -4.811 -16.773 -22.189 1.00 31.47 182 ARG A C 1
ATOM 1357 O O . ARG A 1 182 ? -4.089 -16.079 -22.903 1.00 31.47 182 ARG A O 1
ATOM 1364 N N . SER A 1 183 ? -5.171 -18.013 -22.510 1.00 31.16 183 SER A N 1
ATOM 1365 C CA . SER A 1 183 ? -5.028 -18.512 -23.872 1.00 31.16 183 SER A CA 1
ATOM 1366 C C . SER A 1 183 ? -5.894 -17.627 -24.768 1.00 31.16 183 SER A C 1
ATOM 1368 O O . SER A 1 183 ? -7.110 -17.543 -24.595 1.00 31.16 183 SER A O 1
ATOM 1370 N N . ARG A 1 184 ? -5.275 -16.900 -25.702 1.00 31.16 184 ARG A N 1
ATOM 1371 C CA . ARG A 1 184 ? -6.018 -16.376 -26.847 1.00 31.16 184 ARG A CA 1
ATOM 1372 C C . ARG A 1 184 ? -6.283 -17.573 -27.750 1.00 31.16 184 ARG A C 1
ATOM 1374 O O . ARG A 1 184 ? -5.352 -18.102 -28.343 1.00 31.16 184 ARG A O 1
ATOM 1381 N N . ALA A 1 185 ? -7.530 -18.030 -27.779 1.00 34.41 185 ALA A N 1
ATOM 1382 C CA . ALA A 1 185 ? -8.028 -18.826 -28.885 1.00 34.41 185 ALA A CA 1
ATOM 1383 C C . ALA A 1 185 ? -8.312 -17.852 -30.032 1.00 34.41 185 ALA A C 1
ATOM 1385 O O . ALA A 1 185 ? -9.214 -17.019 -29.926 1.00 34.41 185 ALA A O 1
ATOM 1386 N N . SER A 1 186 ? -7.496 -17.900 -31.078 1.00 36.66 186 SER A N 1
ATOM 1387 C CA . SER A 1 186 ? -7.823 -17.477 -32.443 1.00 36.66 186 SER A CA 1
ATOM 1388 C C . SER A 1 186 ? -6.904 -18.242 -33.378 1.00 36.66 186 SER A C 1
ATOM 1390 O O . SER A 1 186 ? -5.682 -18.209 -33.110 1.00 36.66 186 SER A O 1
#

Radius of gyration: 17.88 Å; chains: 1; bounding box: 40×37×61 Å

Sequence (186 aa):
MSGSAGLILGSYAAAPALDGWNPEAEAAFLHAAARLPGVSGLEVPFYPTGQLHKYDGDWFLEQVRQLPDHLTFVVTTVPDTMSRQDGSADFGLASLTSAGRQAAVARAAAASEAVRALTAALGRRAVLAVHLFSAPRPVLHGVPAGAAGRWLPRWSSWRGSAGTVHGRCWSIVTRQYMTKLRSRAS